Protein AF-A0A7G5ZEQ1-F1 (afdb_monomer)

Nearest PDB structures (foldseek):
  4oob-assembly1_A  TM=8.274E-01  e=1.647E-17  Mycobacterium tuberculosis H37Rv
  3wew-assembly1_A  TM=8.495E-01  e=1.540E-16  Mycobacterium tuberculosis H37Rv
  3oml-assembly1_A  TM=7.572E-01  e=2.729E-14  Drosophila melanogaster
  8khg-assembly1_B  TM=7.574E-01  e=2.104E-11  Pseudomonas aeruginosa
  8huc-assembly2_B  TM=7.162E-01  e=9.234E-12  Pseudomonas aeruginosa UCBPP-PA14

Solvent-accessible surface area (backbone atoms only — not comparable to full-atom values): 13478 Å² total; per-residue (Å²): 86,70,56,82,50,71,67,57,33,47,53,45,21,66,72,38,65,36,64,84,90,47,80,54,65,65,59,62,46,39,65,51,50,52,48,51,51,59,58,54,67,36,89,87,43,93,59,62,72,81,85,43,41,80,37,34,40,36,40,36,54,74,46,87,78,66,87,54,79,32,49,72,49,77,48,79,44,78,48,78,60,43,99,42,54,26,25,41,33,39,35,46,34,40,33,21,50,99,82,47,70,26,32,41,34,44,39,34,29,40,60,39,83,41,62,88,73,78,75,78,83,66,83,73,80,73,71,46,60,78,76,49,71,51,72,39,46,85,54,46,29,53,57,46,20,73,67,56,67,58,72,59,51,44,30,68,36,56,70,51,9,41,78,72,75,34,97,47,22,27,47,54,69,66,54,56,51,36,38,49,50,27,52,52,24,63,75,66,73,42,57,59,33,29,43,37,38,40,54,68,42,88,44,49,52,60,34,49,35,37,36,20,30,32,92,50,93,46,27,31,32,33,28,41,76,85,40,71,22,32,37,34,38,48,35,44,66,94,56,96,82,76,84,132

Mean predicted aligned error: 5.31 Å

Secondary structure (DSSP, 8-state):
-BPPPHHHHHHHHHHTTPPTT---GGGGHHHHHHHHHHHHTSTT--S-STT-EEEEEEEEE-SPPPSSB-EEEEEEEEPPPPTT--EEEEEEEEEEETTEEEEEEEEEEEEEPPSS-----PPPPPP-SEEEEEEPPTTHHHHHHHHH----GGGT-HHHHHHTT-SS-B--HHHHHHHHHHHHHHHHTS-EEEEEEEE-S--BTT-EEEEEE-SSTTEEEEEETTEEEEEEEEEETT-TTS--

Foldseek 3Di:
DFDDDLVLQQLLCVLQVADRPDPAQLLVVLVVVVVVVVQCPDPPNPFDPPLKAWFKKKKFFPADDDGDDKDKDKDKDWDPQDPQRWIKIWIWIFIDDPPHTGMIMIIIITRDDGPDDPPPPDPDADFAAFLDKDWFALCSLVSVCVSRVPVQVLQNDQVSVVVSVHNARFHDPSSVQSNLLSSVCVVVVFHWRMKMKGFPATAHRRWIWIWGAGPDPQKIFIDTNNHTGMIIGTDGPPDPPDDD

Radius of gyration: 17.64 Å; Cα contacts (8 Å, |Δi|>4): 478; chains: 1; bounding box: 41×46×43 Å

Structure (mmCIF, N/CA/C/O backbone):
data_AF-A0A7G5ZEQ1-F1
#
_entry.id   AF-A0A7G5ZEQ1-F1
#
loop_
_atom_site.group_PDB
_atom_site.id
_atom_site.type_symbol
_atom_site.label_atom_id
_atom_site.label_alt_id
_atom_site.label_comp_id
_atom_site.label_asym_id
_atom_site.label_entity_id
_atom_site.label_seq_id
_atom_site.pdbx_PDB_ins_code
_atom_site.Cartn_x
_atom_site.Cartn_y
_atom_site.Cartn_z
_atom_site.occupancy
_atom_site.B_iso_or_equiv
_atom_site.auth_seq_id
_atom_site.auth_comp_id
_atom_site.auth_asym_id
_atom_site.auth_atom_id
_atom_site.pdbx_PDB_model_num
ATOM 1 N N . MET A 1 1 ? 0.675 7.161 -19.030 1.00 86.69 1 MET A N 1
ATOM 2 C CA . MET A 1 1 ? -0.575 6.806 -18.322 1.00 86.69 1 MET A CA 1
ATOM 3 C C . MET A 1 1 ? -1.510 8.003 -18.358 1.00 86.69 1 MET A C 1
ATOM 5 O O . MET A 1 1 ? -1.027 9.099 -18.606 1.00 86.69 1 MET A O 1
ATOM 9 N N . GLU A 1 2 ? -2.802 7.811 -18.121 1.00 82.38 2 GLU A N 1
ATOM 10 C CA . GLU A 1 2 ? -3.783 8.901 -18.023 1.00 82.38 2 GLU A CA 1
ATOM 11 C C . GLU A 1 2 ? -4.201 9.121 -16.563 1.00 82.38 2 GLU A C 1
ATOM 13 O O . GLU A 1 2 ? -3.956 8.267 -15.703 1.00 82.38 2 GLU A O 1
ATOM 18 N N . ALA A 1 3 ? -4.796 10.280 -16.282 1.00 82.50 3 ALA A N 1
ATOM 19 C CA . ALA A 1 3 ? -5.460 10.554 -15.010 1.00 82.50 3 ALA A CA 1
ATOM 20 C C . ALA A 1 3 ? -6.684 9.629 -14.811 1.00 82.50 3 ALA A C 1
ATOM 22 O O . ALA A 1 3 ? -7.272 9.197 -15.805 1.00 82.50 3 ALA A O 1
ATOM 23 N N . PRO A 1 4 ? -7.089 9.326 -13.559 1.00 86.81 4 PRO A N 1
ATOM 24 C CA . PRO A 1 4 ? -8.254 8.488 -13.303 1.00 86.81 4 PRO A CA 1
ATOM 25 C C . PRO A 1 4 ? -9.518 9.075 -13.919 1.00 86.81 4 PRO A C 1
ATOM 27 O O . PRO A 1 4 ? -9.798 10.271 -13.789 1.00 86.81 4 PRO A O 1
ATOM 30 N N . THR A 1 5 ? -10.343 8.212 -14.500 1.00 90.12 5 THR A N 1
ATOM 31 C CA . THR A 1 5 ? -11.716 8.577 -14.836 1.00 90.12 5 THR A CA 1
ATOM 32 C C . THR A 1 5 ? -12.550 8.740 -13.564 1.00 90.12 5 THR A C 1
ATOM 34 O O . THR A 1 5 ? -12.266 8.166 -12.509 1.00 90.12 5 THR A O 1
ATOM 37 N N . ARG A 1 6 ? -13.650 9.495 -13.664 1.00 89.38 6 ARG A N 1
ATOM 38 C CA . ARG A 1 6 ? -14.597 9.668 -12.553 1.00 89.38 6 ARG A CA 1
ATOM 39 C C . ARG A 1 6 ? -15.119 8.328 -12.018 1.00 89.38 6 ARG A C 1
ATOM 41 O O . ARG A 1 6 ? -15.200 8.155 -10.807 1.00 89.38 6 ARG A O 1
ATOM 48 N N . VAL A 1 7 ? -15.423 7.389 -12.915 1.00 92.88 7 VAL A N 1
ATOM 49 C CA . VAL A 1 7 ? -15.940 6.057 -12.566 1.00 92.88 7 VAL A CA 1
ATOM 50 C C . VAL A 1 7 ? -14.907 5.250 -11.778 1.00 92.88 7 VAL A C 1
ATOM 52 O O . VAL A 1 7 ? -15.254 4.620 -10.783 1.00 92.88 7 VAL A O 1
ATOM 55 N N . GLU A 1 8 ? -13.630 5.297 -12.170 1.00 92.25 8 GLU A N 1
ATOM 56 C CA . GLU A 1 8 ? -12.552 4.619 -11.438 1.00 92.25 8 GLU A CA 1
ATOM 57 C C . GLU A 1 8 ? -12.347 5.209 -10.039 1.00 92.25 8 GLU A C 1
ATOM 59 O O . GLU A 1 8 ? -12.185 4.454 -9.078 1.00 92.25 8 GLU A O 1
ATOM 64 N N . CYS A 1 9 ? -12.395 6.540 -9.906 1.00 91.88 9 CYS A N 1
ATOM 65 C CA . CYS A 1 9 ? -12.350 7.206 -8.604 1.00 91.88 9 CYS A CA 1
ATOM 66 C C . CYS A 1 9 ? -13.529 6.792 -7.723 1.00 91.88 9 CYS A C 1
ATOM 68 O O . CYS A 1 9 ? -13.329 6.414 -6.574 1.00 91.88 9 CYS A O 1
ATOM 70 N N . GLU A 1 10 ? -14.756 6.837 -8.244 1.00 94.31 10 GLU A N 1
ATOM 71 C CA . GLU A 1 10 ? -15.960 6.480 -7.487 1.00 94.31 10 GLU A CA 1
ATOM 72 C C . GLU A 1 10 ? -15.933 5.014 -7.033 1.00 94.31 10 GLU A C 1
ATOM 74 O O . GLU A 1 10 ? -16.198 4.737 -5.863 1.00 94.31 10 GLU A O 1
ATOM 79 N N . ALA A 1 11 ? -15.528 4.087 -7.907 1.00 95.31 11 ALA A N 1
ATOM 80 C CA . ALA A 1 11 ? -15.395 2.675 -7.561 1.00 95.31 11 ALA A CA 1
ATOM 81 C C . ALA A 1 11 ? -14.329 2.438 -6.479 1.00 95.31 11 ALA A C 1
ATOM 83 O O . ALA A 1 11 ? -14.567 1.703 -5.520 1.00 95.31 11 ALA A O 1
ATOM 84 N N . TYR A 1 12 ? -13.162 3.077 -6.602 1.00 96.25 12 TYR A N 1
ATOM 85 C CA . TYR A 1 12 ? -12.097 2.972 -5.605 1.00 96.25 12 TYR A CA 1
ATOM 86 C C . TYR A 1 12 ? -12.500 3.587 -4.263 1.00 96.25 12 TYR A C 1
ATOM 88 O O . TYR A 1 12 ? -12.249 2.999 -3.210 1.00 96.25 12 TYR A O 1
ATOM 96 N N . ASN A 1 13 ? -13.160 4.746 -4.297 1.00 95.88 13 ASN A N 1
ATOM 97 C CA . ASN A 1 13 ? -13.638 5.423 -3.102 1.00 95.88 13 ASN A CA 1
ATOM 98 C C . ASN A 1 13 ? -14.673 4.573 -2.368 1.00 95.88 13 ASN A C 1
ATOM 100 O O . ASN A 1 13 ? -14.557 4.412 -1.158 1.00 95.88 13 ASN A O 1
ATOM 104 N N . ALA A 1 14 ? -15.621 3.974 -3.093 1.00 95.38 14 ALA A N 1
ATOM 105 C CA . ALA A 1 14 ? -16.608 3.069 -2.517 1.00 95.38 14 ALA A CA 1
ATOM 106 C C . ALA A 1 14 ? -15.969 1.804 -1.922 1.00 95.38 14 ALA A C 1
ATOM 108 O O . ALA A 1 14 ? -16.397 1.337 -0.874 1.00 95.38 14 ALA A O 1
ATOM 109 N N . ALA A 1 15 ? -14.924 1.257 -2.550 1.00 95.50 15 ALA A N 1
ATOM 110 C CA . ALA A 1 15 ? -14.246 0.062 -2.049 1.00 95.50 15 ALA A CA 1
ATOM 111 C C . ALA A 1 15 ? -13.458 0.296 -0.744 1.00 95.50 15 ALA A C 1
ATOM 113 O O . ALA A 1 15 ? -13.144 -0.664 -0.041 1.00 95.50 15 ALA A O 1
ATOM 114 N N . LEU A 1 16 ? -13.094 1.546 -0.437 1.00 96.75 16 LEU A N 1
ATOM 115 C CA . LEU A 1 16 ? -12.215 1.898 0.684 1.00 96.75 16 LEU A CA 1
ATOM 116 C C . LEU A 1 16 ? -12.792 2.997 1.589 1.00 96.75 16 LEU A C 1
ATOM 118 O O . LEU A 1 16 ? -12.048 3.560 2.391 1.00 96.75 16 LEU A O 1
ATOM 122 N N . ASP A 1 17 ? -14.091 3.273 1.486 1.00 95.56 17 ASP A N 1
ATOM 123 C CA . ASP A 1 17 ? -14.857 4.367 2.109 1.00 95.56 17 ASP A CA 1
ATOM 124 C C . ASP A 1 17 ? -14.158 5.739 2.122 1.00 95.56 17 ASP A C 1
ATOM 126 O O . ASP A 1 17 ? -14.129 6.437 3.138 1.00 95.56 17 ASP A O 1
ATOM 130 N N . PHE A 1 18 ? -13.607 6.163 0.986 1.00 96.31 18 PHE A N 1
ATOM 131 C CA . PHE A 1 18 ? -13.321 7.586 0.794 1.00 96.31 18 PHE A CA 1
ATOM 132 C C . PHE A 1 18 ? -14.615 8.353 0.509 1.00 96.31 18 PHE A C 1
ATOM 134 O O . PHE A 1 18 ? -15.562 7.820 -0.071 1.00 96.31 18 PHE A O 1
ATOM 141 N N . ALA A 1 19 ? -14.635 9.644 0.848 1.00 92.38 19 ALA A N 1
ATOM 142 C CA . ALA A 1 19 ? -15.738 10.520 0.473 1.00 92.38 19 ALA A CA 1
ATOM 143 C C . ALA A 1 19 ? -15.913 10.574 -1.066 1.00 92.38 19 ALA A C 1
ATOM 145 O O . ALA A 1 19 ? -14.907 10.635 -1.788 1.00 92.38 19 ALA A O 1
ATOM 146 N N . PRO A 1 20 ? 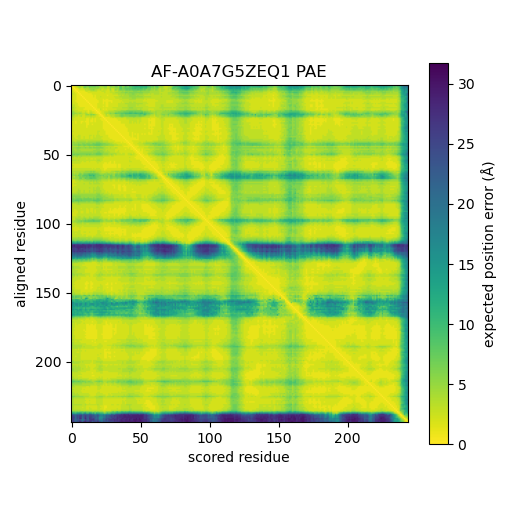-17.155 10.594 -1.590 1.00 89.12 20 PRO A N 1
ATOM 147 C CA . PRO A 1 20 ? -17.412 10.737 -3.023 1.00 89.12 20 PRO A CA 1
ATOM 148 C C . PRO A 1 20 ? -16.722 11.967 -3.627 1.00 89.12 20 PRO A C 1
ATOM 150 O O . PRO A 1 20 ? -16.558 12.987 -2.963 1.00 89.12 20 PRO A O 1
ATOM 153 N N . GLY A 1 21 ? -16.306 11.874 -4.893 1.00 84.94 21 GLY A N 1
ATOM 154 C CA . GLY A 1 21 ? -15.604 12.962 -5.588 1.00 84.94 21 GLY A CA 1
ATOM 155 C C . GLY A 1 21 ? -14.131 13.154 -5.195 1.00 84.94 21 GLY A C 1
ATOM 156 O O . GLY A 1 21 ? -13.460 14.008 -5.766 1.00 84.94 21 GLY A O 1
ATOM 157 N N . THR A 1 22 ? -13.599 12.354 -4.265 1.00 84.50 22 THR A N 1
ATOM 158 C CA . THR A 1 22 ? -12.176 12.378 -3.896 1.00 84.50 22 THR A CA 1
ATOM 159 C C . THR A 1 22 ? -11.322 11.702 -4.972 1.00 84.50 22 THR A C 1
ATOM 161 O O . THR A 1 22 ? -11.647 10.607 -5.423 1.00 84.50 22 THR A O 1
ATOM 164 N N . VAL A 1 23 ? -10.181 12.293 -5.331 1.00 87.69 23 VAL A N 1
ATOM 165 C CA . VAL A 1 23 ? -9.091 11.557 -5.992 1.00 87.69 23 VAL A CA 1
ATOM 166 C C . VAL A 1 23 ? -8.118 11.129 -4.900 1.00 87.69 23 VAL A C 1
ATOM 168 O O . VAL A 1 23 ? -7.267 11.908 -4.475 1.00 87.69 23 VAL A O 1
ATOM 171 N N . ALA A 1 24 ? -8.304 9.920 -4.369 1.00 92.69 24 ALA A N 1
ATOM 172 C CA . ALA A 1 24 ? -7.516 9.446 -3.236 1.00 92.69 24 ALA A CA 1
ATOM 173 C C . ALA A 1 24 ? -6.030 9.346 -3.609 1.00 92.69 24 ALA A C 1
ATOM 175 O O . ALA A 1 24 ? -5.694 8.782 -4.652 1.00 92.69 24 ALA A O 1
ATOM 176 N N . LEU A 1 25 ? -5.128 9.809 -2.733 1.00 95.31 25 LEU A N 1
ATOM 177 C CA . LEU A 1 25 ? -3.683 9.679 -2.957 1.00 95.31 25 LEU A CA 1
ATOM 178 C C . LEU A 1 25 ? -3.308 8.220 -3.263 1.00 95.31 25 LEU A C 1
ATOM 180 O O . LEU A 1 25 ? -2.596 7.950 -4.224 1.00 95.31 25 LEU A O 1
ATOM 184 N N . THR A 1 26 ? -3.859 7.266 -2.509 1.00 97.00 26 THR A N 1
ATOM 185 C CA . THR A 1 26 ? -3.575 5.834 -2.676 1.00 97.00 26 THR A CA 1
ATOM 186 C C . THR A 1 26 ? -4.115 5.229 -3.975 1.00 97.00 26 THR A C 1
ATOM 188 O O . THR A 1 26 ? -3.669 4.142 -4.343 1.00 97.00 26 THR A O 1
ATOM 191 N N . TRP A 1 27 ? -5.016 5.904 -4.702 1.00 95.56 27 TRP A N 1
ATOM 192 C CA . TRP A 1 27 ? -5.440 5.460 -6.036 1.00 95.56 27 TRP A CA 1
ATOM 193 C C . TRP A 1 27 ? -4.263 5.466 -7.016 1.00 95.56 27 TRP A C 1
ATOM 195 O O . TRP A 1 27 ? -4.090 4.530 -7.793 1.00 95.56 27 TRP A O 1
ATOM 205 N N . TRP A 1 28 ? -3.382 6.468 -6.925 1.00 95.06 28 TRP A N 1
ATOM 206 C CA . TRP A 1 28 ? -2.216 6.590 -7.807 1.00 95.06 28 TRP A CA 1
ATOM 207 C C . TRP A 1 28 ? -1.220 5.441 -7.660 1.00 95.06 28 TRP A C 1
ATOM 209 O O . TRP A 1 28 ? -0.414 5.208 -8.559 1.00 95.06 28 TRP A O 1
ATOM 219 N N . TYR A 1 29 ? -1.306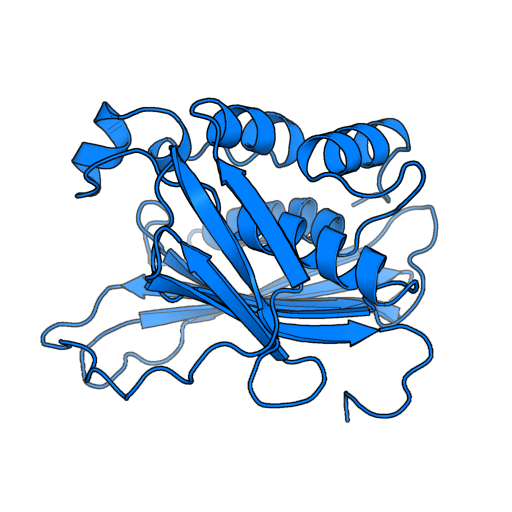 4.669 -6.575 1.00 96.75 29 TYR A N 1
ATOM 220 C CA . TYR A 1 29 ? -0.522 3.452 -6.446 1.00 96.75 29 TYR A CA 1
ATOM 221 C C . TYR A 1 29 ? -0.908 2.380 -7.474 1.00 96.75 29 TYR A C 1
ATOM 223 O O . TYR A 1 29 ? -0.064 1.578 -7.847 1.00 96.75 29 TYR A O 1
ATOM 231 N N . LEU A 1 30 ? -2.149 2.347 -7.965 1.00 95.56 30 LEU A N 1
ATOM 232 C CA . LEU A 1 30 ? -2.606 1.300 -8.885 1.00 95.56 30 LEU A CA 1
ATOM 233 C C . LEU A 1 30 ? -1.815 1.273 -10.210 1.00 95.56 30 LEU A C 1
ATOM 235 O O . LEU A 1 30 ? -1.253 0.227 -10.549 1.00 95.56 30 LEU A O 1
ATOM 239 N N . PRO A 1 31 ? -1.690 2.385 -10.962 1.00 95.19 31 PRO A N 1
ATOM 240 C CA . PRO A 1 31 ? -0.830 2.418 -12.145 1.00 95.19 31 PRO A CA 1
ATOM 241 C C . PRO A 1 31 ? 0.658 2.251 -11.803 1.00 95.19 31 PRO A C 1
ATOM 243 O O . PRO A 1 31 ? 1.383 1.608 -12.563 1.00 95.19 31 PRO A O 1
ATOM 246 N N . VAL A 1 32 ? 1.111 2.755 -10.650 1.00 96.69 32 VAL A N 1
ATOM 247 C CA . VAL A 1 32 ? 2.487 2.560 -10.160 1.00 96.69 32 VAL A CA 1
ATOM 248 C C . VAL A 1 32 ? 2.791 1.073 -9.935 1.00 96.69 32 VAL A C 1
ATOM 250 O O . VAL A 1 32 ? 3.821 0.580 -10.386 1.00 96.69 32 VAL A O 1
ATOM 253 N N . GLN A 1 33 ? 1.875 0.318 -9.327 1.00 95.81 33 GLN A N 1
ATOM 254 C CA . GLN A 1 33 ? 2.011 -1.122 -9.103 1.00 95.81 33 GLN A CA 1
ATOM 255 C C . GLN A 1 33 ? 2.123 -1.887 -10.425 1.00 95.81 33 GLN A C 1
ATOM 257 O O . GLN A 1 33 ? 2.941 -2.799 -10.547 1.00 95.81 33 GLN A O 1
ATOM 262 N N . ARG A 1 34 ? 1.342 -1.500 -11.440 1.00 95.06 34 ARG A N 1
ATOM 263 C CA . ARG A 1 34 ? 1.427 -2.100 -12.781 1.00 95.06 34 ARG A CA 1
ATOM 264 C C . ARG A 1 34 ? 2.798 -1.860 -13.411 1.00 95.06 34 ARG A C 1
ATOM 266 O O . ARG A 1 34 ? 3.359 -2.782 -13.995 1.00 95.06 34 ARG A O 1
ATOM 273 N N . ALA A 1 35 ? 3.364 -0.665 -13.246 1.00 96.06 35 ALA A N 1
ATOM 274 C CA . ALA A 1 35 ? 4.722 -0.384 -13.701 1.00 96.06 35 ALA A CA 1
ATOM 275 C C . ALA A 1 35 ? 5.778 -1.158 -12.916 1.00 96.06 35 ALA A C 1
ATOM 277 O O . ALA A 1 35 ? 6.689 -1.702 -13.528 1.00 96.06 35 ALA A O 1
ATOM 278 N N . HIS A 1 36 ? 5.615 -1.309 -11.600 1.00 96.94 36 HIS A N 1
ATOM 279 C CA . HIS A 1 36 ? 6.490 -2.160 -10.796 1.00 96.94 36 HIS A CA 1
ATOM 280 C C . HIS A 1 36 ? 6.513 -3.600 -11.320 1.00 96.94 36 HIS A C 1
ATOM 282 O O . HIS A 1 36 ? 7.587 -4.169 -11.519 1.00 96.94 36 HIS A O 1
ATOM 288 N N . LEU A 1 37 ? 5.338 -4.177 -11.591 1.00 94.94 37 LEU A N 1
ATOM 289 C CA . LEU A 1 37 ? 5.227 -5.512 -12.179 1.00 94.94 37 LEU A CA 1
ATOM 290 C C . LEU A 1 37 ? 5.882 -5.571 -13.563 1.00 94.94 37 LEU A C 1
ATOM 292 O O . LEU A 1 37 ? 6.677 -6.472 -13.807 1.00 94.94 37 LEU A O 1
ATOM 296 N N . ALA A 1 38 ? 5.620 -4.598 -14.440 1.00 95.25 38 ALA A N 1
ATOM 297 C CA . ALA A 1 38 ? 6.247 -4.533 -15.761 1.00 95.25 38 ALA A CA 1
ATOM 298 C C . ALA A 1 38 ? 7.784 -4.458 -15.679 1.00 95.25 38 ALA A C 1
ATOM 300 O O . ALA A 1 38 ? 8.473 -5.154 -16.420 1.00 95.25 38 ALA A O 1
ATOM 301 N N . THR A 1 39 ? 8.329 -3.676 -14.742 1.00 96.44 39 THR A N 1
ATOM 302 C CA . THR A 1 39 ? 9.773 -3.588 -14.492 1.00 96.44 39 THR A CA 1
ATOM 303 C C . THR A 1 39 ? 10.347 -4.922 -14.008 1.00 96.44 39 THR A C 1
ATOM 305 O O . THR A 1 39 ? 11.393 -5.344 -14.495 1.00 96.44 39 THR A O 1
ATOM 308 N N . MET A 1 40 ? 9.666 -5.614 -13.090 1.00 96.31 40 MET A N 1
ATOM 309 C CA . MET A 1 40 ? 10.113 -6.912 -12.561 1.00 96.31 40 MET A CA 1
ATOM 310 C C . MET A 1 40 ? 9.929 -8.080 -13.543 1.00 96.31 40 MET A C 1
ATOM 312 O O . MET A 1 40 ? 10.529 -9.131 -13.350 1.00 96.31 40 MET A O 1
ATOM 316 N N . LEU A 1 41 ? 9.128 -7.918 -14.600 1.00 95.25 41 LEU A N 1
ATOM 317 C CA . LEU A 1 41 ? 9.013 -8.894 -15.693 1.00 95.25 41 LEU A CA 1
ATOM 318 C C . LEU A 1 41 ? 10.176 -8.808 -16.696 1.00 95.25 41 LEU A C 1
ATOM 320 O O . LEU A 1 41 ? 10.278 -9.650 -17.587 1.00 95.25 41 LEU A O 1
ATOM 324 N N . SER A 1 42 ? 11.053 -7.807 -16.568 1.00 94.50 42 SER A N 1
ATOM 325 C CA . SER A 1 42 ? 12.262 -7.702 -17.385 1.00 94.50 42 SER A CA 1
ATOM 326 C C . SER A 1 42 ? 13.176 -8.922 -17.191 1.00 94.50 42 SER A C 1
ATOM 328 O O . SER A 1 42 ? 13.421 -9.308 -16.046 1.00 94.50 42 SER A O 1
ATOM 330 N N . PRO A 1 43 ? 13.791 -9.472 -18.259 1.00 92.12 43 PRO A N 1
ATOM 331 C CA . PRO A 1 43 ? 14.779 -10.550 -18.142 1.00 92.12 43 PRO A CA 1
ATOM 332 C C . PRO A 1 43 ? 15.988 -10.203 -17.260 1.00 92.12 43 PRO A C 1
ATOM 334 O O . PRO A 1 43 ? 16.670 -11.097 -16.772 1.00 92.12 43 PRO A O 1
ATOM 337 N N . ALA A 1 44 ? 16.264 -8.909 -17.059 1.00 93.12 44 ALA A N 1
ATOM 338 C CA . ALA A 1 44 ? 17.339 -8.442 -16.187 1.00 93.12 44 ALA A CA 1
ATOM 339 C C . ALA A 1 44 ? 17.021 -8.597 -14.688 1.00 93.12 44 ALA A C 1
ATOM 341 O O . ALA A 1 44 ? 17.920 -8.464 -13.859 1.00 93.12 44 ALA A O 1
ATOM 342 N N . PHE A 1 45 ? 15.760 -8.851 -14.319 1.00 96.38 45 PHE A N 1
ATOM 343 C CA . PHE A 1 45 ? 15.361 -9.057 -12.933 1.00 96.38 45 PHE A CA 1
ATOM 344 C C . PHE A 1 45 ? 15.530 -10.539 -12.539 1.00 96.38 45 PHE A C 1
ATOM 346 O O . PHE A 1 45 ? 14.838 -11.399 -13.081 1.00 96.38 45 PHE A O 1
ATOM 353 N N . PRO A 1 46 ? 16.427 -10.877 -11.592 1.00 95.38 46 PRO A N 1
ATOM 354 C CA . PRO A 1 46 ? 16.837 -12.263 -11.360 1.00 95.38 46 PRO A CA 1
ATOM 355 C C . PRO A 1 46 ? 15.957 -13.017 -10.348 1.00 95.38 46 PRO A C 1
ATOM 357 O O . PRO A 1 46 ? 16.245 -14.172 -10.030 1.00 95.38 46 PRO A O 1
ATOM 360 N N . TYR A 1 47 ? 14.905 -12.391 -9.809 1.00 95.38 47 TYR A N 1
ATOM 361 C CA . TYR A 1 47 ? 14.048 -12.985 -8.780 1.00 95.38 47 TYR A CA 1
ATOM 362 C C . TYR A 1 47 ? 12.656 -13.319 -9.311 1.00 95.38 47 TYR A C 1
ATOM 364 O O . TYR A 1 47 ? 12.117 -12.672 -10.206 1.00 95.38 47 TYR A O 1
ATOM 372 N N . ARG A 1 48 ? 12.029 -14.333 -8.710 1.00 91.69 48 ARG A N 1
ATOM 373 C CA . ARG A 1 48 ? 10.628 -14.661 -8.986 1.00 91.69 48 ARG A CA 1
ATOM 374 C C . ARG A 1 48 ? 9.730 -13.627 -8.319 1.00 91.69 48 ARG A C 1
ATOM 376 O O . ARG A 1 48 ? 9.848 -13.415 -7.119 1.00 91.69 48 ARG A O 1
ATOM 383 N N . ILE A 1 49 ? 8.782 -13.072 -9.074 1.00 90.62 49 ILE A N 1
ATOM 384 C CA . ILE A 1 49 ? 7.756 -12.159 -8.540 1.00 90.62 49 ILE A CA 1
ATOM 385 C C . ILE A 1 49 ? 6.856 -12.888 -7.531 1.00 90.62 49 ILE A C 1
ATOM 387 O O . ILE A 1 49 ? 6.510 -12.354 -6.477 1.00 90.62 49 ILE A O 1
ATOM 391 N N . ALA A 1 50 ? 6.489 -14.137 -7.838 1.00 85.56 50 ALA A N 1
ATOM 392 C CA . ALA A 1 50 ? 5.682 -14.960 -6.949 1.00 85.56 50 ALA A CA 1
ATOM 393 C C . ALA A 1 50 ? 6.411 -15.197 -5.615 1.00 85.56 50 ALA A C 1
ATOM 395 O O . ALA A 1 50 ? 7.497 -15.773 -5.584 1.00 85.56 50 ALA A O 1
ATOM 396 N N . GLY A 1 51 ? 5.782 -14.772 -4.516 1.00 83.12 51 GLY A N 1
ATOM 397 C CA . GLY A 1 51 ? 6.321 -14.903 -3.160 1.00 83.12 51 GLY A CA 1
ATOM 398 C C . GLY A 1 51 ? 7.112 -13.692 -2.658 1.00 83.12 51 GLY A C 1
ATOM 399 O O . GLY A 1 51 ? 7.475 -13.675 -1.479 1.00 83.12 51 GLY A O 1
ATOM 400 N N . MET A 1 52 ? 7.334 -12.667 -3.492 1.00 91.25 52 MET A N 1
ATOM 401 C CA . MET A 1 52 ? 7.870 -11.389 -3.020 1.00 91.25 52 MET A CA 1
ATOM 402 C C . MET A 1 52 ? 6.901 -10.740 -2.030 1.00 91.25 52 MET A C 1
ATOM 404 O O . MET A 1 52 ? 5.682 -10.794 -2.201 1.00 91.25 52 MET A O 1
ATOM 408 N N . VAL A 1 53 ? 7.444 -10.106 -0.991 1.00 91.44 53 VAL A N 1
ATOM 409 C CA . VAL A 1 53 ? 6.636 -9.457 0.052 1.00 91.44 53 VAL A CA 1
ATOM 410 C C . VAL A 1 53 ? 6.821 -7.953 -0.033 1.00 91.44 53 VAL A C 1
ATOM 412 O O . VAL A 1 53 ? 7.936 -7.469 0.137 1.00 91.44 53 VAL A O 1
ATOM 415 N N . HIS A 1 54 ? 5.742 -7.209 -0.264 1.00 95.75 54 HIS A N 1
ATOM 416 C CA . HIS A 1 54 ? 5.763 -5.750 -0.182 1.00 95.75 54 HIS A CA 1
ATOM 417 C C . HIS A 1 54 ? 5.890 -5.340 1.291 1.00 95.75 54 HIS A C 1
ATOM 419 O O . HIS A 1 54 ? 4.993 -5.619 2.086 1.00 95.75 54 HIS A O 1
ATOM 425 N N . VAL A 1 55 ? 7.023 -4.748 1.670 1.00 96.75 55 VAL A N 1
ATOM 426 C CA . VAL A 1 55 ? 7.342 -4.467 3.079 1.00 96.75 55 VAL A CA 1
ATOM 427 C C . VAL A 1 55 ? 7.216 -2.997 3.435 1.00 96.75 55 VAL A C 1
ATOM 429 O O . VAL A 1 55 ? 6.848 -2.695 4.565 1.00 96.75 55 VAL A O 1
ATOM 432 N N . GLU A 1 56 ? 7.485 -2.085 2.502 1.00 98.19 56 GLU A N 1
ATOM 433 C CA . GLU A 1 56 ? 7.423 -0.643 2.755 1.00 98.19 56 GLU A CA 1
ATOM 434 C C . GLU A 1 56 ? 6.931 0.093 1.522 1.00 98.19 56 GLU A C 1
ATOM 436 O O . GLU A 1 56 ? 7.289 -0.276 0.404 1.00 98.19 56 GLU A O 1
ATOM 441 N N . ASN A 1 57 ? 6.159 1.153 1.734 1.00 98.69 57 ASN A N 1
ATOM 442 C CA . ASN A 1 57 ? 5.738 2.047 0.671 1.00 98.69 57 ASN A CA 1
ATOM 443 C C . ASN A 1 57 ? 5.756 3.495 1.153 1.00 98.69 57 ASN A C 1
ATOM 445 O O . ASN A 1 57 ? 5.285 3.780 2.249 1.00 98.69 57 ASN A O 1
ATOM 449 N N . LEU A 1 58 ? 6.232 4.406 0.317 1.00 98.75 58 LEU A N 1
ATOM 450 C CA . LEU A 1 58 ? 6.075 5.846 0.466 1.00 98.75 58 LEU A CA 1
ATOM 451 C C . LEU A 1 58 ? 5.416 6.381 -0.799 1.00 98.75 58 LEU A C 1
ATOM 453 O O . LEU A 1 58 ? 5.840 6.046 -1.902 1.00 98.75 58 LEU A O 1
ATOM 457 N N . LEU A 1 59 ? 4.394 7.212 -0.636 1.00 98.31 59 LEU A N 1
ATOM 458 C CA . LEU A 1 59 ? 3.701 7.898 -1.716 1.00 98.31 59 LEU A CA 1
ATOM 459 C C . LEU A 1 59 ? 3.643 9.388 -1.390 1.00 98.31 59 LEU A C 1
ATOM 461 O O . LEU A 1 59 ? 3.194 9.745 -0.305 1.00 98.31 59 LEU A O 1
ATOM 465 N N . VAL A 1 60 ? 4.101 10.242 -2.302 1.00 98.06 60 VAL A N 1
ATOM 466 C CA . VAL A 1 60 ? 4.155 11.699 -2.104 1.00 98.06 60 VAL A CA 1
ATOM 467 C C . VAL A 1 60 ? 3.587 12.393 -3.330 1.00 98.06 60 VAL A C 1
ATOM 469 O O . VAL A 1 60 ? 4.077 12.172 -4.435 1.00 98.06 60 VAL A O 1
ATOM 472 N N . ALA A 1 61 ? 2.575 13.233 -3.134 1.00 95.81 61 ALA A N 1
ATOM 473 C CA . ALA A 1 61 ? 2.095 14.183 -4.127 1.00 95.81 61 ALA A CA 1
ATOM 474 C C . ALA A 1 61 ? 2.801 15.530 -3.921 1.00 95.81 61 ALA A C 1
ATOM 476 O O . ALA A 1 61 ? 2.667 16.158 -2.872 1.00 95.81 61 ALA A O 1
ATOM 477 N N . HIS A 1 62 ? 3.544 15.968 -4.936 1.00 94.50 62 HIS A N 1
ATOM 478 C CA . HIS A 1 62 ? 4.302 17.226 -4.940 1.00 94.50 62 HIS A CA 1
ATOM 479 C C . HIS A 1 62 ? 3.463 18.402 -5.435 1.00 94.50 62 HIS A C 1
ATOM 481 O O . HIS A 1 62 ? 3.659 19.537 -5.009 1.00 94.50 62 HIS A O 1
ATOM 487 N N . ALA A 1 63 ? 2.513 18.127 -6.329 1.00 88.31 63 ALA A N 1
ATOM 488 C CA . ALA A 1 63 ? 1.597 19.104 -6.897 1.00 88.31 63 ALA A CA 1
ATOM 489 C C . ALA A 1 63 ? 0.271 18.424 -7.290 1.00 88.31 63 ALA A C 1
ATOM 491 O O . ALA A 1 63 ? 0.234 17.197 -7.437 1.00 88.31 63 ALA A O 1
ATOM 492 N N . PRO A 1 64 ? -0.821 19.187 -7.482 1.00 84.75 64 PRO A N 1
ATOM 493 C CA . PRO A 1 64 ? -2.036 18.658 -8.093 1.00 84.75 64 PRO A CA 1
ATOM 494 C C . PRO A 1 64 ? -1.723 18.006 -9.447 1.00 84.75 64 PRO A C 1
ATOM 496 O O . PRO A 1 64 ? -1.022 18.593 -10.271 1.00 84.75 64 PRO A O 1
ATOM 499 N N . LEU A 1 65 ? -2.237 16.797 -9.682 1.00 83.38 65 LEU A N 1
ATOM 500 C CA . LEU A 1 65 ? -2.031 16.109 -10.954 1.00 83.38 65 LEU A CA 1
ATOM 501 C C . LEU A 1 65 ? -3.013 16.665 -12.003 1.00 83.38 65 LEU A C 1
ATOM 503 O O . LEU A 1 65 ? -4.218 16.675 -11.739 1.00 83.38 65 LEU A O 1
ATOM 507 N N . PRO A 1 66 ? -2.532 17.145 -13.167 1.00 81.12 66 PRO A N 1
ATOM 508 C CA . PRO A 1 66 ? -3.385 17.704 -14.202 1.00 81.12 66 PRO A CA 1
ATOM 509 C C . PRO A 1 66 ? -4.153 16.599 -14.935 1.00 81.12 66 PRO A C 1
ATOM 511 O O . PRO A 1 66 ? -3.781 15.423 -14.911 1.00 81.12 66 PRO A O 1
ATOM 514 N N . ALA A 1 67 ? -5.213 16.995 -15.637 1.00 80.38 67 ALA A N 1
ATOM 515 C CA . ALA A 1 67 ? -5.812 16.142 -16.655 1.00 80.38 67 ALA A CA 1
ATOM 516 C C . ALA A 1 67 ? -4.850 15.991 -17.846 1.00 80.38 67 ALA A C 1
ATOM 518 O O . ALA A 1 67 ? -4.118 16.923 -18.181 1.00 80.38 67 ALA A O 1
ATOM 519 N N . GLY A 1 68 ? -4.887 14.833 -18.508 1.00 84.06 68 GLY A N 1
ATOM 520 C CA . GLY A 1 68 ? -4.090 14.559 -19.704 1.00 84.06 68 GLY A CA 1
ATOM 521 C C . GLY A 1 68 ? -3.002 13.497 -19.507 1.00 84.06 68 GLY A C 1
ATOM 522 O O . GLY A 1 68 ? -2.997 12.779 -18.500 1.00 84.06 68 GLY A O 1
ATOM 523 N N . PRO A 1 69 ? -2.113 13.336 -20.502 1.00 88.31 69 PRO A N 1
ATOM 524 C CA . PRO A 1 69 ? -1.107 12.288 -20.496 1.00 88.31 69 PRO A CA 1
ATOM 525 C C . PRO A 1 69 ? 0.001 12.582 -19.482 1.00 88.31 69 PRO A C 1
ATOM 527 O O . PRO A 1 69 ? 0.613 13.646 -19.478 1.00 88.31 69 PRO A O 1
ATOM 530 N N . LEU A 1 70 ? 0.307 11.581 -18.664 1.00 92.69 70 LEU A N 1
ATOM 531 C CA . LEU A 1 70 ? 1.379 11.607 -17.679 1.00 92.69 70 LEU A CA 1
ATOM 532 C C . LEU A 1 70 ? 2.450 10.576 -18.040 1.00 92.69 70 LEU A C 1
ATOM 534 O O . LEU A 1 70 ? 2.154 9.439 -18.441 1.00 92.69 70 LEU A O 1
ATOM 538 N N . ARG A 1 71 ? 3.714 10.948 -17.849 1.00 95.00 71 ARG A N 1
ATOM 539 C CA . ARG A 1 71 ? 4.850 10.034 -17.944 1.00 95.00 71 ARG A CA 1
ATOM 540 C C . ARG A 1 71 ? 5.024 9.317 -16.614 1.00 95.00 71 ARG A C 1
ATOM 542 O O . ARG A 1 71 ? 5.067 9.943 -15.564 1.00 95.00 71 ARG A O 1
ATOM 549 N N . LEU A 1 72 ? 5.157 7.999 -16.688 1.00 95.69 72 LEU A N 1
ATOM 550 C CA . LEU A 1 72 ? 5.460 7.134 -15.558 1.00 95.69 72 LEU A CA 1
ATOM 551 C C . LEU A 1 72 ? 6.855 6.547 -15.784 1.00 95.69 72 LEU A C 1
ATOM 553 O O . LEU A 1 72 ? 7.097 5.962 -16.840 1.00 95.69 72 LEU A O 1
ATOM 557 N N . SER A 1 73 ? 7.768 6.731 -14.837 1.00 96.69 73 SER A N 1
ATOM 558 C CA . SER A 1 73 ? 9.136 6.216 -14.921 1.00 96.69 73 SER A CA 1
ATOM 559 C C . SER A 1 73 ? 9.465 5.441 -13.662 1.00 96.69 73 SER A C 1
ATOM 561 O O . SER A 1 73 ? 9.420 6.011 -12.578 1.00 96.69 73 SER A O 1
ATOM 563 N N . THR A 1 74 ? 9.832 4.172 -13.813 1.00 97.81 74 THR A N 1
ATOM 564 C CA . THR A 1 74 ? 10.164 3.272 -12.706 1.00 97.81 74 THR A CA 1
ATOM 565 C C . THR A 1 74 ? 11.589 2.771 -12.862 1.00 97.81 74 THR A C 1
ATOM 567 O O . THR A 1 74 ? 11.973 2.276 -13.922 1.00 97.81 74 THR A O 1
ATOM 570 N N . ARG A 1 75 ? 12.360 2.854 -11.782 1.00 97.56 75 ARG A N 1
ATOM 571 C CA . ARG A 1 75 ? 13.665 2.214 -11.633 1.00 97.56 75 ARG A CA 1
ATOM 572 C C . ARG A 1 75 ? 13.583 1.189 -10.514 1.00 97.56 75 ARG A C 1
ATOM 574 O O . ARG A 1 75 ? 12.946 1.445 -9.499 1.00 97.56 75 ARG A O 1
ATOM 581 N N . ILE A 1 76 ? 14.256 0.058 -10.689 1.00 97.88 76 ILE A N 1
ATOM 582 C CA . ILE A 1 76 ? 14.438 -0.944 -9.641 1.00 97.88 76 ILE A CA 1
ATOM 583 C C . ILE A 1 76 ? 15.908 -1.025 -9.240 1.00 97.88 76 ILE A C 1
ATOM 585 O O . ILE A 1 76 ? 16.786 -1.134 -10.092 1.00 97.88 76 ILE A O 1
ATOM 589 N N . ASP A 1 77 ? 16.149 -1.005 -7.937 1.00 97.88 77 ASP A N 1
ATOM 590 C CA . ASP A 1 77 ? 17.439 -1.230 -7.307 1.00 97.88 77 ASP A CA 1
ATOM 591 C C . ASP A 1 77 ? 17.386 -2.518 -6.491 1.00 97.88 77 ASP A C 1
ATOM 593 O O . ASP A 1 77 ? 16.571 -2.661 -5.578 1.00 97.88 77 ASP A O 1
ATOM 597 N N . ILE A 1 78 ? 18.269 -3.463 -6.803 1.00 97.69 78 ILE A N 1
ATOM 598 C CA . ILE A 1 78 ? 18.478 -4.659 -5.986 1.00 97.69 78 ILE A CA 1
ATOM 599 C C . ILE A 1 78 ? 19.524 -4.295 -4.935 1.00 97.69 78 ILE A C 1
ATOM 601 O O . ILE A 1 78 ? 20.679 -4.031 -5.267 1.00 97.69 78 ILE A O 1
ATOM 605 N N . LEU A 1 79 ? 19.112 -4.234 -3.670 1.00 96.88 79 LEU A N 1
ATOM 606 C CA . LEU A 1 79 ? 19.998 -3.846 -2.580 1.00 96.88 79 LEU A CA 1
ATOM 607 C C . LEU A 1 79 ? 20.968 -4.988 -2.244 1.00 96.88 79 LEU A C 1
ATOM 609 O O . LEU A 1 79 ? 20.604 -6.160 -2.396 1.00 96.88 79 LEU A O 1
ATOM 613 N N . PRO A 1 80 ? 22.178 -4.675 -1.742 1.00 96.50 80 PRO A N 1
ATOM 614 C CA . PRO A 1 80 ? 23.094 -5.694 -1.250 1.00 96.50 80 PRO A CA 1
ATOM 615 C C . PRO A 1 80 ? 22.408 -6.614 -0.227 1.00 96.50 80 PRO A C 1
ATOM 617 O O . PRO A 1 80 ? 21.645 -6.118 0.612 1.00 96.50 80 PRO A O 1
ATOM 620 N N . PRO A 1 81 ? 22.663 -7.936 -0.267 1.00 96.12 81 PRO A N 1
ATOM 621 C CA . PRO A 1 81 ? 22.117 -8.853 0.720 1.00 96.12 81 PRO A CA 1
ATOM 622 C C . PRO A 1 81 ? 22.474 -8.418 2.144 1.00 96.12 81 PRO A C 1
ATOM 624 O O . PRO A 1 81 ? 23.595 -7.989 2.418 1.00 96.12 81 PRO A O 1
ATOM 627 N N . SER A 1 82 ? 21.525 -8.553 3.066 1.00 94.50 82 SER A N 1
ATOM 628 C CA . SER A 1 82 ? 21.786 -8.339 4.489 1.00 94.50 82 SER A CA 1
ATOM 629 C C . SER A 1 82 ? 22.746 -9.402 5.043 1.00 94.50 82 SER A C 1
ATOM 631 O O . SER A 1 82 ? 23.002 -10.423 4.406 1.00 94.50 82 SER A O 1
ATOM 633 N N . ALA A 1 83 ? 23.193 -9.233 6.291 1.00 91.81 83 ALA A N 1
ATOM 634 C CA . ALA A 1 83 ? 23.986 -10.249 6.993 1.00 91.81 83 ALA A CA 1
ATOM 635 C C . ALA A 1 83 ? 23.286 -11.622 7.092 1.00 91.81 83 ALA A C 1
ATOM 637 O O . ALA A 1 83 ? 23.951 -12.647 7.180 1.00 91.81 83 ALA A O 1
ATOM 638 N N . SER A 1 84 ? 21.949 -11.658 7.054 1.00 91.81 84 SER A N 1
ATOM 639 C CA . SER A 1 84 ? 21.185 -12.911 7.015 1.00 91.81 84 SER A CA 1
ATOM 640 C C . SER A 1 84 ? 21.004 -13.469 5.600 1.00 91.81 84 SER A C 1
ATOM 642 O O . SER A 1 84 ? 20.380 -14.511 5.439 1.00 91.81 84 SER A O 1
ATOM 644 N N . GLY A 1 85 ? 21.498 -12.791 4.562 1.00 94.00 85 GLY A N 1
ATOM 645 C CA . GLY A 1 85 ? 21.283 -13.152 3.158 1.00 94.00 85 GLY A CA 1
ATOM 646 C C . GLY A 1 85 ? 19.913 -12.738 2.607 1.00 94.00 85 GLY A C 1
ATOM 647 O O . GLY A 1 85 ? 19.518 -13.197 1.534 1.00 94.00 85 GLY A O 1
ATOM 648 N N . ALA A 1 86 ? 19.164 -11.896 3.331 1.00 95.50 86 ALA A N 1
ATOM 649 C CA . ALA A 1 86 ? 17.904 -11.354 2.832 1.00 95.50 86 ALA A CA 1
ATOM 650 C C . ALA A 1 86 ? 18.177 -10.306 1.749 1.00 95.50 86 ALA A C 1
ATOM 652 O O . ALA A 1 86 ? 19.045 -9.454 1.929 1.00 95.50 86 ALA A O 1
ATOM 653 N N . VAL A 1 87 ? 17.409 -10.335 0.659 1.00 97.31 87 VAL A N 1
ATOM 654 C CA . VAL A 1 87 ? 17.545 -9.374 -0.443 1.00 97.31 87 VAL A CA 1
ATOM 655 C C . VAL A 1 87 ? 16.284 -8.537 -0.558 1.00 97.31 87 VAL A C 1
ATOM 657 O O . VAL A 1 87 ? 15.177 -9.072 -0.672 1.00 97.31 87 VAL A O 1
ATOM 660 N N . LEU A 1 88 ? 16.471 -7.220 -0.539 1.00 98.00 88 LEU A N 1
ATOM 661 C CA . LEU A 1 88 ? 15.426 -6.234 -0.768 1.00 98.00 88 LEU A CA 1
ATOM 662 C C . LEU A 1 88 ? 15.589 -5.627 -2.162 1.00 98.00 88 LEU A C 1
ATOM 664 O O . LEU A 1 88 ? 16.701 -5.328 -2.589 1.00 98.00 88 LEU A O 1
ATOM 668 N N . CYS A 1 89 ? 14.474 -5.391 -2.838 1.00 98.06 89 CYS A N 1
ATOM 669 C CA . CYS A 1 89 ? 14.415 -4.609 -4.063 1.00 98.06 89 CYS A CA 1
ATOM 670 C C . CYS A 1 89 ? 13.636 -3.329 -3.787 1.00 98.06 89 CYS A C 1
ATOM 672 O O . CYS A 1 89 ? 12.525 -3.390 -3.256 1.00 98.06 89 CYS A O 1
ATOM 674 N N . ARG A 1 90 ? 14.202 -2.180 -4.145 1.00 98.50 90 ARG A N 1
ATOM 675 C CA . ARG A 1 90 ? 13.539 -0.883 -4.046 1.00 98.50 90 ARG A CA 1
ATOM 676 C C . ARG A 1 90 ? 13.130 -0.425 -5.433 1.00 98.50 90 ARG A C 1
ATOM 678 O O . ARG A 1 90 ? 13.966 -0.378 -6.327 1.00 98.50 90 ARG A O 1
ATOM 685 N N . LEU A 1 91 ? 11.856 -0.109 -5.607 1.00 98.56 91 LEU A N 1
ATOM 686 C CA . LEU A 1 91 ? 11.340 0.512 -6.813 1.00 98.56 91 LEU A CA 1
ATOM 687 C C . LEU A 1 91 ? 11.065 1.981 -6.538 1.00 98.56 91 LEU A C 1
ATOM 689 O O . LEU A 1 91 ? 10.298 2.305 -5.636 1.00 98.56 91 LEU A O 1
ATOM 693 N N . GLU A 1 92 ? 11.694 2.838 -7.329 1.00 98.56 92 GLU A N 1
ATOM 694 C CA . GLU A 1 92 ? 11.476 4.278 -7.328 1.00 98.56 92 GLU A CA 1
ATOM 695 C C . GLU A 1 92 ? 10.703 4.644 -8.587 1.00 98.56 92 GLU A C 1
ATOM 697 O O . GLU A 1 92 ? 11.183 4.440 -9.707 1.00 98.56 92 GLU A O 1
ATOM 702 N N . THR A 1 93 ? 9.501 5.174 -8.400 1.00 98.44 93 THR A N 1
ATOM 703 C CA . THR A 1 93 ? 8.609 5.566 -9.485 1.00 98.44 93 THR A CA 1
ATOM 704 C C . THR A 1 93 ? 8.285 7.048 -9.405 1.00 98.44 93 THR A C 1
ATOM 706 O O . THR A 1 93 ? 7.859 7.541 -8.363 1.00 98.44 93 THR A O 1
ATOM 709 N N . SER A 1 94 ? 8.432 7.759 -10.521 1.00 97.56 94 SER A N 1
ATOM 710 C CA . SER A 1 94 ? 7.975 9.138 -10.679 1.00 97.56 94 SER A CA 1
ATOM 711 C C . SER A 1 94 ? 6.853 9.233 -11.711 1.00 97.56 94 SER A C 1
ATOM 713 O O . SER A 1 94 ? 6.869 8.568 -12.750 1.00 97.56 94 SER A O 1
ATOM 715 N N . VAL A 1 95 ? 5.872 10.079 -11.405 1.00 96.50 95 VAL A N 1
ATOM 716 C CA . VAL A 1 95 ? 4.807 10.506 -12.312 1.00 96.50 95 VAL A CA 1
ATOM 717 C C . VAL A 1 95 ? 5.052 11.966 -12.641 1.00 96.50 95 VAL A C 1
ATOM 719 O O . VAL A 1 95 ? 5.140 12.789 -11.728 1.00 96.50 95 VAL A O 1
ATOM 722 N N . SER A 1 96 ? 5.175 12.297 -13.922 1.00 95.25 96 SER A N 1
ATOM 723 C CA . SER A 1 96 ? 5.479 13.654 -14.370 1.00 95.25 96 SER A CA 1
ATOM 724 C C . SER A 1 96 ? 4.628 14.104 -15.552 1.00 95.25 96 SER A C 1
ATOM 726 O O . SER A 1 96 ? 4.218 13.298 -16.388 1.00 95.25 96 SER A O 1
ATOM 728 N N . ALA A 1 97 ? 4.394 15.412 -15.623 1.00 93.19 97 ALA A N 1
ATOM 729 C CA . ALA A 1 97 ? 3.898 16.109 -16.807 1.00 93.19 97 ALA A CA 1
ATOM 730 C C . ALA A 1 97 ? 5.017 17.037 -17.291 1.00 93.19 97 ALA A C 1
ATOM 732 O O . ALA A 1 97 ? 5.620 17.727 -16.472 1.00 93.19 97 ALA A O 1
ATOM 733 N N . ASP A 1 98 ? 5.360 16.979 -18.579 1.00 88.06 98 ASP A N 1
ATOM 734 C CA . ASP A 1 98 ? 6.401 17.820 -19.197 1.00 88.06 98 ASP A CA 1
ATOM 735 C C . ASP A 1 98 ? 7.743 17.857 -18.434 1.00 88.06 98 ASP A C 1
ATOM 737 O O . ASP A 1 98 ? 8.454 18.856 -18.400 1.00 88.06 98 ASP A O 1
ATOM 741 N N . GLY A 1 99 ? 8.103 16.734 -17.800 1.00 86.75 99 GLY A N 1
ATOM 742 C CA . GLY A 1 99 ? 9.335 16.586 -17.019 1.00 86.75 99 GLY A CA 1
ATOM 743 C C . GLY A 1 99 ? 9.242 17.049 -15.559 1.00 86.75 99 GLY A C 1
ATOM 744 O O . GLY A 1 99 ? 10.125 16.710 -14.774 1.00 86.75 99 GLY A O 1
ATOM 745 N N . THR A 1 100 ? 8.173 17.735 -15.149 1.00 90.75 100 THR A N 1
ATOM 746 C CA . THR A 1 100 ? 7.949 18.130 -13.751 1.00 90.75 100 THR A CA 1
ATOM 747 C C . THR A 1 100 ? 7.372 16.963 -12.940 1.00 90.75 100 THR A C 1
ATOM 749 O O . THR A 1 100 ? 6.304 16.459 -13.295 1.00 90.75 100 THR A O 1
ATOM 752 N N . PRO A 1 101 ? 8.031 16.503 -11.857 1.00 92.94 101 PRO A N 1
ATOM 753 C CA . PRO A 1 101 ? 7.504 15.437 -11.012 1.00 92.94 101 PRO A CA 1
ATOM 754 C C . PRO A 1 101 ? 6.300 15.929 -10.202 1.00 92.94 101 PRO A C 1
ATOM 756 O O . PRO A 1 101 ? 6.384 16.902 -9.459 1.00 92.94 101 PRO A O 1
ATOM 759 N N . LEU A 1 102 ? 5.180 15.225 -10.332 1.00 95.50 102 LEU A N 1
ATOM 760 C CA . LEU A 1 102 ? 3.918 15.528 -9.655 1.00 95.50 102 LEU A CA 1
ATOM 761 C C . LEU A 1 102 ? 3.635 14.550 -8.518 1.00 95.50 102 LEU A C 1
ATOM 763 O O . LEU A 1 102 ? 3.045 14.919 -7.506 1.00 95.50 102 LEU A O 1
ATOM 767 N N . LEU A 1 103 ? 4.080 13.302 -8.673 1.00 96.88 103 LEU A N 1
ATOM 768 C CA . LEU A 1 103 ? 3.969 12.263 -7.661 1.00 96.88 103 LEU A CA 1
ATOM 769 C C . LEU A 1 103 ? 5.203 11.363 -7.695 1.00 96.88 103 LEU A C 1
ATOM 771 O O . LEU A 1 103 ? 5.712 11.031 -8.765 1.00 96.88 103 LEU A O 1
ATOM 775 N N . THR A 1 104 ? 5.679 10.956 -6.525 1.00 98.25 104 THR A N 1
ATOM 776 C CA . THR A 1 104 ? 6.746 9.960 -6.383 1.00 98.25 104 THR A CA 1
ATOM 777 C C . THR A 1 104 ? 6.301 8.828 -5.478 1.00 98.25 104 THR A C 1
ATOM 779 O O . THR A 1 104 ? 5.593 9.047 -4.493 1.00 98.25 104 THR A O 1
ATOM 782 N N . CYS A 1 105 ? 6.750 7.619 -5.791 1.00 98.69 105 CYS A N 1
ATOM 783 C CA . CYS A 1 105 ? 6.516 6.436 -4.992 1.00 98.69 105 CYS A CA 1
ATOM 784 C C . CYS A 1 105 ? 7.811 5.646 -4.809 1.00 98.69 105 CYS A C 1
ATOM 786 O O . CYS A 1 105 ? 8.461 5.317 -5.796 1.00 98.69 105 CYS A O 1
ATOM 788 N N . SER A 1 106 ? 8.137 5.311 -3.561 1.00 98.62 106 SER A N 1
ATOM 789 C CA . SER A 1 106 ? 9.199 4.363 -3.221 1.00 98.62 106 SER A CA 1
ATOM 790 C C . SER A 1 106 ? 8.553 3.118 -2.620 1.00 98.62 106 SER A C 1
ATOM 792 O O . SER A 1 106 ? 7.934 3.199 -1.558 1.00 98.62 106 SER A O 1
ATOM 794 N N . SER A 1 107 ? 8.657 1.970 -3.289 1.00 98.56 107 SER A N 1
ATOM 795 C CA . SER A 1 107 ? 8.194 0.677 -2.768 1.00 98.56 107 SER A CA 1
ATOM 796 C C . SER A 1 107 ? 9.379 -0.238 -2.504 1.00 98.56 107 SER A C 1
ATOM 798 O O . SER A 1 107 ? 10.229 -0.423 -3.369 1.00 98.56 107 SER A O 1
ATOM 800 N N . THR A 1 108 ? 9.414 -0.888 -1.345 1.00 98.44 108 THR A N 1
ATOM 801 C CA . THR A 1 108 ? 10.436 -1.890 -1.023 1.00 98.44 108 THR A CA 1
ATOM 802 C C . THR A 1 108 ? 9.808 -3.272 -0.914 1.00 98.44 108 THR A C 1
ATOM 804 O O . THR A 1 108 ? 8.848 -3.480 -0.169 1.00 98.44 108 THR A O 1
ATOM 807 N N . TYR A 1 109 ? 10.383 -4.234 -1.630 1.00 97.56 109 TYR A N 1
ATOM 808 C CA . TYR A 1 109 ? 9.963 -5.628 -1.651 1.00 97.56 109 TYR A CA 1
ATOM 809 C C . TYR A 1 109 ? 11.066 -6.543 -1.126 1.00 97.56 109 TYR A C 1
ATOM 811 O O . TYR A 1 109 ? 12.226 -6.412 -1.501 1.00 97.56 109 TYR A O 1
ATOM 819 N N . LEU A 1 110 ? 10.701 -7.523 -0.304 1.00 96.62 110 LEU A N 1
ATOM 820 C CA . LEU A 1 110 ? 11.566 -8.642 0.049 1.00 96.62 110 LEU A CA 1
ATOM 821 C C . LEU A 1 110 ? 11.534 -9.672 -1.080 1.00 96.62 110 LEU A C 1
ATOM 823 O O . LEU A 1 110 ? 10.533 -10.371 -1.244 1.00 96.62 110 LEU A O 1
ATOM 827 N N . ALA A 1 111 ? 12.625 -9.751 -1.838 1.00 95.62 111 ALA A N 1
ATOM 828 C CA . ALA A 1 111 ? 12.785 -10.671 -2.961 1.00 95.62 111 ALA A CA 1
ATOM 829 C C . ALA A 1 111 ? 13.293 -12.050 -2.521 1.00 95.62 111 ALA A C 1
ATOM 831 O O . ALA A 1 111 ? 12.883 -13.074 -3.060 1.00 95.62 111 ALA A O 1
ATOM 832 N N . GLN A 1 112 ? 14.149 -12.081 -1.497 1.00 94.19 112 GLN A N 1
ATOM 833 C CA . GLN A 1 112 ? 14.679 -13.312 -0.922 1.00 94.19 112 GLN A CA 1
ATOM 834 C C . GLN A 1 112 ? 14.716 -13.207 0.598 1.00 94.19 112 GLN A C 1
ATOM 836 O O . GLN A 1 112 ? 15.199 -12.220 1.155 1.00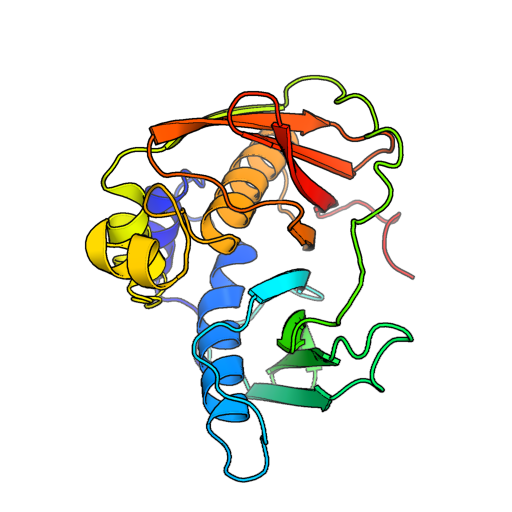 94.19 112 GLN A O 1
ATOM 841 N N . ARG A 1 113 ? 14.231 -14.245 1.285 1.00 91.19 113 ARG A N 1
ATOM 842 C CA . ARG A 1 113 ? 14.332 -14.349 2.744 1.00 91.19 113 ARG A CA 1
ATOM 843 C C . ARG A 1 113 ? 15.746 -14.770 3.137 1.00 91.19 113 ARG A C 1
ATOM 845 O O . ARG A 1 113 ? 16.311 -15.669 2.528 1.00 91.19 113 ARG A O 1
ATOM 852 N N . GLY A 1 114 ? 16.281 -14.142 4.177 1.00 87.25 114 GLY A N 1
ATOM 853 C CA . GLY A 1 114 ? 17.539 -14.562 4.784 1.00 87.25 114 GLY A CA 1
ATOM 854 C C . GLY A 1 114 ? 17.380 -15.769 5.713 1.00 87.25 114 GLY A C 1
ATOM 855 O O . GLY A 1 114 ? 16.281 -16.067 6.188 1.00 87.25 114 GLY A O 1
ATOM 856 N N . THR A 1 115 ? 18.489 -16.431 6.019 1.00 81.62 115 THR A N 1
ATOM 857 C CA . THR A 1 115 ? 18.600 -17.499 7.017 1.00 81.62 115 THR A CA 1
ATOM 858 C C . THR A 1 115 ? 18.907 -16.909 8.397 1.00 81.62 115 THR A C 1
ATOM 860 O O . THR A 1 115 ? 19.783 -16.059 8.527 1.00 81.62 115 THR A O 1
ATOM 863 N N . GLY A 1 116 ? 18.206 -17.354 9.446 1.00 62.00 116 GLY A N 1
ATOM 864 C CA . GLY A 1 116 ? 18.605 -17.073 10.837 1.00 62.00 116 GLY A CA 1
ATOM 865 C C . GLY A 1 116 ? 18.033 -15.814 11.509 1.00 62.00 116 GLY A C 1
ATOM 866 O O . GLY A 1 116 ? 18.501 -15.436 12.576 1.00 62.00 116 GLY A O 1
ATOM 867 N N . GLY A 1 117 ? 17.006 -15.167 10.957 1.00 55.28 117 GLY A N 1
ATOM 868 C CA . GLY A 1 117 ? 16.415 -13.967 11.563 1.00 55.28 117 GLY A CA 1
ATOM 869 C C . GLY A 1 117 ? 15.091 -14.219 12.279 1.00 55.28 117 GLY A C 1
ATOM 870 O O . GLY A 1 117 ? 14.038 -13.935 11.710 1.00 55.28 117 GLY A O 1
ATOM 871 N N . ARG A 1 118 ? 15.104 -14.659 13.545 1.00 49.31 118 ARG A N 1
ATOM 872 C CA . ARG A 1 118 ? 13.972 -14.345 14.433 1.00 49.31 118 ARG A CA 1
ATOM 873 C C . ARG A 1 118 ? 14.129 -12.859 14.742 1.00 49.31 118 ARG A C 1
ATOM 875 O O . ARG A 1 118 ? 15.048 -12.493 15.467 1.00 49.31 118 ARG A O 1
ATOM 882 N N . ARG A 1 119 ? 13.328 -12.000 14.096 1.00 55.19 119 ARG A N 1
ATOM 883 C CA . ARG A 1 119 ? 13.317 -10.551 14.373 1.00 55.19 119 ARG A CA 1
ATOM 884 C C . ARG A 1 119 ? 13.263 -10.403 15.894 1.00 55.19 119 ARG A C 1
ATOM 886 O O . ARG A 1 119 ? 12.374 -11.000 16.505 1.00 55.19 119 ARG A O 1
ATOM 893 N N . SER A 1 120 ? 14.225 -9.705 16.507 1.00 47.88 120 SER A N 1
ATOM 894 C CA . SER A 1 120 ? 14.104 -9.430 17.936 1.00 47.88 120 SER A CA 1
ATOM 895 C C . SER A 1 120 ? 12.774 -8.709 18.126 1.00 47.88 120 SER A C 1
ATOM 897 O O . SER A 1 120 ? 12.424 -7.809 17.353 1.00 47.88 120 SER A O 1
ATOM 899 N N . ALA A 1 121 ? 11.979 -9.184 19.081 1.00 53.88 121 ALA A N 1
ATOM 900 C CA . ALA A 1 121 ? 10.756 -8.511 19.469 1.00 53.88 121 ALA A CA 1
ATOM 901 C C . ALA A 1 121 ? 11.177 -7.244 20.217 1.00 53.88 121 ALA A C 1
ATOM 903 O O . ALA A 1 121 ? 11.226 -7.224 21.443 1.00 53.88 121 A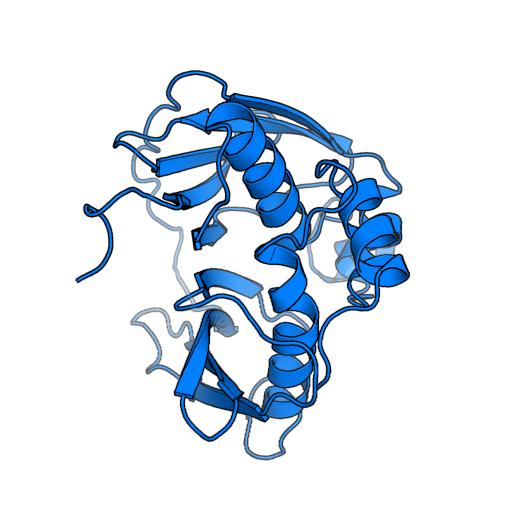LA A O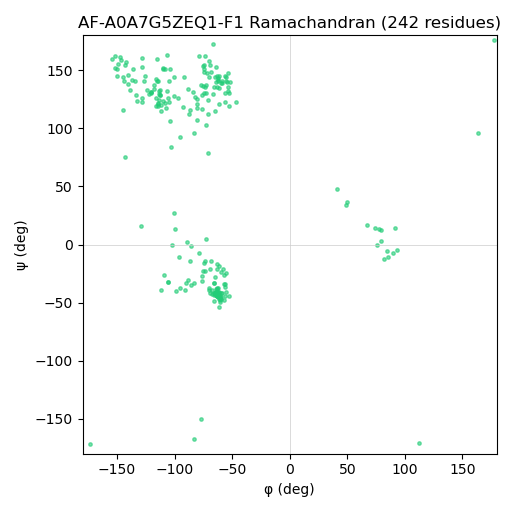 1
ATOM 904 N N . ALA A 1 122 ? 11.575 -6.209 19.475 1.00 60.25 122 ALA A N 1
ATOM 905 C CA . ALA A 1 122 ? 11.588 -4.867 20.024 1.00 60.25 122 ALA A CA 1
ATOM 906 C C . ALA A 1 122 ? 10.185 -4.609 20.584 1.00 60.25 122 ALA A C 1
ATOM 908 O O . ALA A 1 122 ? 9.196 -4.992 19.948 1.00 60.25 122 ALA A O 1
ATOM 909 N N . ALA A 1 123 ? 10.112 -4.027 21.782 1.00 65.31 123 ALA A N 1
ATOM 910 C CA . ALA A 1 123 ? 8.837 -3.643 22.364 1.00 65.31 123 ALA A CA 1
ATOM 911 C C . ALA A 1 123 ? 8.094 -2.789 21.334 1.00 65.31 123 ALA A C 1
ATOM 913 O O . ALA A 1 123 ? 8.619 -1.778 20.864 1.00 65.31 123 ALA A O 1
ATOM 914 N N . LEU A 1 124 ? 6.919 -3.258 20.919 1.00 69.62 124 LEU A N 1
ATOM 915 C CA . LEU A 1 124 ? 6.096 -2.494 20.001 1.00 69.62 124 LEU A CA 1
ATOM 916 C C . LEU A 1 124 ? 5.659 -1.221 20.736 1.00 69.62 124 LEU A C 1
ATOM 918 O O . LEU A 1 124 ? 5.283 -1.320 21.910 1.00 69.62 124 LEU A O 1
ATOM 922 N N . PRO A 1 125 ? 5.725 -0.044 20.092 1.00 73.69 125 PRO A N 1
ATOM 923 C CA . PRO A 1 125 ? 5.167 1.163 20.681 1.00 73.69 125 PRO A CA 1
ATOM 924 C C . PRO A 1 125 ? 3.695 0.917 21.030 1.00 73.69 125 PRO A C 1
ATOM 926 O O . PRO A 1 125 ? 3.001 0.165 20.341 1.00 73.69 125 PRO A O 1
ATOM 929 N N . GLN A 1 126 ? 3.226 1.496 22.135 1.00 85.94 126 GLN A N 1
ATOM 930 C CA . GLN A 1 126 ? 1.811 1.389 22.465 1.00 85.94 126 GLN A CA 1
ATOM 931 C C . GLN A 1 126 ? 1.001 2.285 21.522 1.00 85.94 126 GLN A C 1
ATOM 933 O O . GLN A 1 126 ? 1.414 3.421 21.280 1.00 85.94 126 GLN A O 1
ATOM 938 N N . PRO A 1 127 ? -0.126 1.791 20.985 1.00 92.25 127 PRO A N 1
ATOM 939 C CA . PRO A 1 127 ? -1.003 2.609 20.161 1.00 92.25 127 PRO A CA 1
ATOM 940 C C . PRO A 1 127 ? -1.563 3.777 20.981 1.00 92.25 127 PRO A C 1
ATOM 942 O O . PRO A 1 127 ? -1.912 3.610 22.151 1.00 92.25 127 PRO A O 1
ATOM 945 N N . GLY A 1 128 ? -1.654 4.947 20.351 1.00 94.88 128 GLY A N 1
ATOM 946 C CA . GLY A 1 128 ? -2.328 6.120 20.896 1.00 94.88 128 GLY A CA 1
ATOM 947 C C . GLY A 1 128 ? -3.852 6.015 20.792 1.00 94.88 128 GLY A C 1
ATOM 948 O O . GLY A 1 128 ? -4.429 4.925 20.824 1.00 94.88 128 GLY A O 1
ATOM 949 N N . ALA A 1 129 ? -4.527 7.160 20.656 1.00 97.06 129 ALA A N 1
ATOM 950 C CA . ALA A 1 129 ? -5.981 7.183 20.545 1.00 97.06 129 ALA A CA 1
ATOM 951 C C . ALA A 1 129 ? -6.462 6.487 19.264 1.00 97.06 129 ALA A C 1
ATOM 953 O O . ALA A 1 129 ? -5.850 6.593 18.199 1.00 97.06 129 ALA A O 1
ATOM 954 N N . GLU A 1 130 ? -7.597 5.797 19.357 1.00 97.81 130 GLU A N 1
ATOM 955 C CA . GLU A 1 130 ? -8.235 5.210 18.186 1.00 97.81 130 GLU A CA 1
ATOM 956 C C . GLU A 1 130 ? -8.748 6.304 17.241 1.00 97.81 130 GLU A C 1
ATOM 958 O O . GLU A 1 130 ? -9.469 7.222 17.636 1.00 97.81 130 GLU A O 1
ATOM 963 N N . ILE A 1 131 ? -8.383 6.173 15.968 1.00 98.12 131 ILE A N 1
ATOM 964 C CA . ILE A 1 131 ? -8.856 7.021 14.872 1.00 98.12 131 ILE A CA 1
ATOM 965 C C . ILE A 1 131 ? -10.107 6.402 14.246 1.00 98.12 131 ILE A C 1
ATOM 967 O O . ILE A 1 131 ? -11.040 7.118 13.889 1.00 98.12 131 ILE A O 1
ATOM 971 N N . GLY A 1 132 ? -10.129 5.075 14.110 1.00 98.25 132 GLY A N 1
ATOM 972 C CA . GLY A 1 132 ? -11.281 4.334 13.617 1.00 98.25 132 GLY A CA 1
ATOM 973 C C . GLY A 1 132 ? -11.012 2.838 13.504 1.00 98.25 132 GLY A C 1
ATOM 974 O O . GLY A 1 132 ? -9.892 2.366 13.703 1.00 98.25 132 GLY A O 1
ATOM 975 N N . ARG A 1 133 ? -12.049 2.083 13.143 1.00 98.00 133 ARG A N 1
ATOM 976 C CA . ARG A 1 133 ? -11.997 0.622 13.022 1.00 98.00 133 ARG A CA 1
ATOM 977 C C . ARG A 1 133 ? -12.841 0.118 11.862 1.00 98.00 133 ARG A C 1
ATOM 979 O O . ARG A 1 133 ? -13.811 0.762 11.469 1.00 98.00 133 ARG A O 1
ATOM 986 N N . TRP A 1 134 ? -12.493 -1.049 11.336 1.00 98.06 134 TRP A N 1
ATOM 987 C CA . TRP A 1 134 ? -13.285 -1.750 10.330 1.00 98.06 134 TRP A CA 1
ATOM 988 C C . TRP A 1 134 ? -13.132 -3.264 10.459 1.00 98.06 134 TRP A C 1
ATOM 990 O O . TRP A 1 134 ? -12.130 -3.776 10.954 1.00 98.06 134 TRP A O 1
ATOM 1000 N N . GLN A 1 135 ? -14.141 -3.983 9.980 1.00 97.44 135 GLN A N 1
ATOM 1001 C CA . GLN A 1 135 ? -14.142 -5.437 9.917 1.00 97.44 135 GLN A CA 1
ATOM 1002 C C . GLN A 1 135 ? -13.807 -5.876 8.491 1.00 97.44 135 GLN A C 1
ATOM 1004 O O . GLN A 1 135 ? -14.454 -5.439 7.539 1.00 97.44 135 GLN A O 1
ATOM 1009 N N . LEU A 1 136 ? -12.816 -6.754 8.319 1.00 96.56 136 LEU A N 1
ATOM 1010 C CA . LEU A 1 136 ? -12.535 -7.320 7.002 1.00 96.56 136 LEU A CA 1
ATOM 1011 C C . LEU A 1 136 ? -13.566 -8.393 6.663 1.00 96.56 136 LEU A C 1
ATOM 1013 O O . LEU A 1 136 ? -13.630 -9.436 7.315 1.00 96.56 136 LEU A O 1
ATOM 1017 N N . ALA A 1 137 ? -14.346 -8.154 5.612 1.00 94.56 137 ALA A N 1
ATOM 1018 C CA . ALA A 1 137 ? -15.229 -9.160 5.044 1.00 94.56 137 ALA A CA 1
ATOM 1019 C C . ALA A 1 137 ? -14.428 -10.277 4.356 1.00 94.56 137 ALA A C 1
ATOM 1021 O O . ALA A 1 137 ? -13.337 -10.058 3.825 1.00 94.56 137 ALA A O 1
ATOM 1022 N N . ALA A 1 138 ? -15.014 -11.472 4.265 1.00 90.69 138 ALA A N 1
ATOM 1023 C CA . ALA A 1 138 ? -14.432 -12.581 3.504 1.00 90.69 138 ALA A CA 1
ATOM 1024 C C . ALA A 1 138 ? -14.313 -12.281 1.993 1.00 90.69 138 ALA A C 1
ATOM 1026 O O . ALA A 1 138 ? -13.535 -12.925 1.290 1.00 90.69 138 ALA A O 1
ATOM 1027 N N . SER A 1 139 ? -15.086 -11.318 1.478 1.00 93.38 139 SER A N 1
ATOM 1028 C CA . SER A 1 139 ? -15.019 -10.855 0.088 1.00 93.38 139 SER A CA 1
ATOM 1029 C C . SER A 1 139 ? -13.986 -9.752 -0.149 1.00 93.38 139 SER A C 1
ATOM 1031 O O . SER A 1 139 ? -13.628 -9.540 -1.305 1.00 93.38 139 SER A O 1
ATOM 1033 N N . ALA A 1 140 ? -13.455 -9.109 0.901 1.00 94.50 140 ALA A N 1
ATOM 1034 C CA . ALA A 1 140 ? -12.671 -7.875 0.780 1.00 94.50 140 ALA A CA 1
ATOM 1035 C C . ALA A 1 140 ? -11.457 -8.013 -0.156 1.00 94.50 140 ALA A C 1
ATOM 1037 O O . ALA A 1 140 ? -11.129 -7.088 -0.895 1.00 94.50 140 ALA A O 1
ATOM 1038 N N . GLY A 1 141 ? -10.822 -9.193 -0.191 1.00 93.56 141 GLY A N 1
ATOM 1039 C CA . GLY A 1 141 ? -9.753 -9.491 -1.147 1.00 93.56 141 GLY A CA 1
ATOM 1040 C C . GLY A 1 141 ? -10.206 -9.382 -2.608 1.00 93.56 141 GLY A C 1
ATOM 1041 O O . GLY A 1 141 ? -9.545 -8.717 -3.401 1.00 93.56 141 GLY A O 1
ATOM 1042 N N . ARG A 1 142 ? -11.357 -9.974 -2.958 1.00 94.88 142 ARG A N 1
ATOM 1043 C CA . ARG A 1 142 ? -11.938 -9.897 -4.312 1.00 94.88 142 ARG A CA 1
ATOM 1044 C C . ARG A 1 142 ? -12.457 -8.501 -4.627 1.00 94.88 142 ARG A C 1
ATOM 1046 O O . ARG A 1 142 ? -12.299 -8.040 -5.751 1.00 94.88 142 ARG A O 1
ATOM 1053 N N . ASP A 1 143 ? -13.074 -7.845 -3.653 1.00 95.12 143 ASP A N 1
ATOM 1054 C CA . ASP A 1 143 ? -13.637 -6.508 -3.835 1.00 95.12 143 ASP A CA 1
ATOM 1055 C C . ASP A 1 143 ? -12.526 -5.498 -4.144 1.00 95.12 143 ASP A C 1
ATOM 1057 O O . ASP A 1 143 ? -12.634 -4.746 -5.111 1.00 95.12 143 ASP A O 1
ATOM 1061 N N . TYR A 1 144 ? -11.402 -5.579 -3.424 1.00 96.56 144 TYR A N 1
ATOM 1062 C CA . TYR A 1 144 ? -10.225 -4.775 -3.734 1.00 96.56 144 TYR A CA 1
ATOM 1063 C C . TYR A 1 144 ? -9.576 -5.159 -5.068 1.00 96.56 144 TYR A C 1
ATOM 1065 O O . TYR A 1 144 ? -9.232 -4.273 -5.844 1.00 96.56 144 TYR A O 1
ATOM 1073 N N . ALA A 1 145 ? -9.450 -6.454 -5.373 1.00 95.25 145 ALA A N 1
ATOM 1074 C CA . ALA A 1 145 ? -8.855 -6.921 -6.628 1.00 95.25 145 ALA A CA 1
ATOM 1075 C C . ALA A 1 145 ? -9.573 -6.368 -7.873 1.00 95.25 145 ALA A C 1
ATOM 1077 O O . ALA A 1 145 ? -8.926 -6.061 -8.874 1.00 95.25 145 ALA A O 1
ATOM 1078 N N . ARG A 1 146 ? -10.901 -6.172 -7.809 1.00 95.88 146 ARG A N 1
ATOM 1079 C CA . ARG A 1 146 ? -11.672 -5.554 -8.904 1.00 95.88 146 ARG A CA 1
ATOM 1080 C C . ARG A 1 146 ? -11.254 -4.115 -9.190 1.00 95.88 146 ARG A C 1
ATOM 1082 O O . ARG A 1 146 ? -11.240 -3.731 -10.354 1.00 95.88 146 ARG A O 1
ATOM 1089 N N . VAL A 1 147 ? -10.926 -3.335 -8.159 1.00 95.31 147 VAL A N 1
ATOM 1090 C CA . VAL A 1 147 ? -10.532 -1.927 -8.331 1.00 95.31 147 VAL A CA 1
ATOM 1091 C C . VAL A 1 147 ? -9.029 -1.763 -8.529 1.00 95.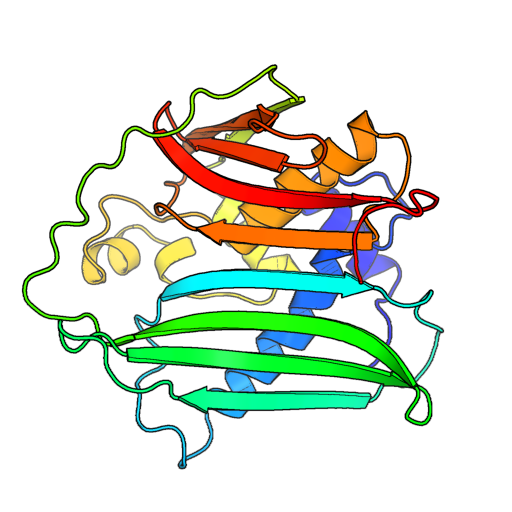31 147 VAL A C 1
ATOM 1093 O O . VAL A 1 147 ? -8.612 -0.885 -9.275 1.00 95.31 147 VAL A O 1
ATOM 1096 N N . SER A 1 148 ? -8.201 -2.610 -7.912 1.00 94.50 148 SER A N 1
ATOM 1097 C CA . SER A 1 148 ? -6.743 -2.522 -8.027 1.00 94.50 148 SER A CA 1
ATOM 1098 C C . SER A 1 148 ? -6.199 -3.197 -9.288 1.00 94.50 148 SER A C 1
ATOM 1100 O O . SER A 1 148 ? -5.221 -2.736 -9.883 1.00 94.50 148 SER A O 1
ATOM 1102 N N . GLY A 1 149 ? -6.845 -4.280 -9.723 1.00 92.50 149 GLY A N 1
ATOM 1103 C CA . GLY A 1 149 ? -6.305 -5.218 -10.704 1.00 92.50 149 GLY A CA 1
ATOM 1104 C C . GLY A 1 149 ? -5.303 -6.217 -10.111 1.00 92.50 149 GLY A C 1
ATOM 1105 O O . GLY A 1 149 ? -4.753 -7.026 -10.857 1.00 92.50 149 GLY A O 1
ATOM 1106 N N . ASP A 1 150 ? -5.067 -6.190 -8.797 1.00 91.12 150 ASP A N 1
ATOM 1107 C CA . ASP A 1 150 ? -4.220 -7.160 -8.102 1.00 91.12 150 ASP A CA 1
ATOM 1108 C C . ASP A 1 150 ? -5.031 -8.421 -7.781 1.00 91.12 150 ASP A C 1
ATOM 1110 O O . ASP A 1 150 ? -5.775 -8.488 -6.805 1.00 91.12 150 ASP A O 1
ATOM 1114 N N . TRP A 1 151 ? -4.916 -9.423 -8.653 1.00 90.06 151 TRP A N 1
ATOM 1115 C CA . TRP A 1 151 ? -5.582 -10.720 -8.513 1.00 90.06 151 TRP A CA 1
ATOM 1116 C C . TRP A 1 151 ? -4.648 -11.804 -7.965 1.00 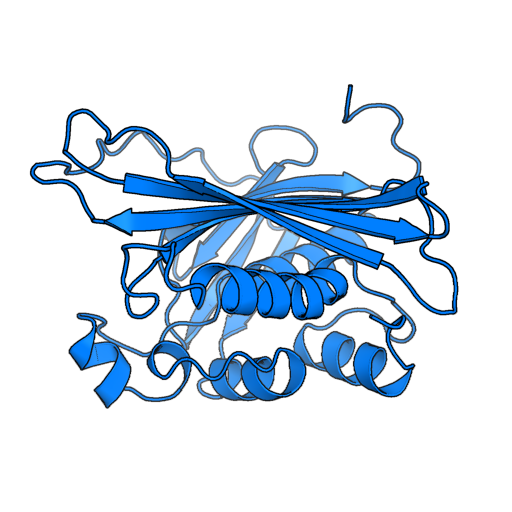90.06 151 TRP A C 1
ATOM 1118 O O . TRP A 1 151 ? -4.840 -12.989 -8.248 1.00 90.06 151 TRP A O 1
ATOM 1128 N N . ASN A 1 152 ? -3.621 -11.435 -7.191 1.00 84.81 152 ASN A N 1
ATOM 1129 C CA . ASN A 1 152 ? -2.706 -12.412 -6.612 1.00 84.81 152 ASN A CA 1
ATOM 1130 C C . ASN A 1 152 ? -3.483 -13.459 -5.768 1.00 84.81 152 ASN A C 1
ATOM 1132 O O . ASN A 1 152 ? -4.177 -13.092 -4.812 1.00 84.81 152 ASN A O 1
ATOM 1136 N N . PRO A 1 153 ? -3.376 -14.772 -6.080 1.00 81.50 153 PRO A N 1
ATOM 1137 C CA . PRO A 1 153 ? -4.210 -15.811 -5.476 1.00 81.50 153 PRO A CA 1
ATOM 1138 C C . PRO A 1 153 ? -4.189 -15.872 -3.947 1.00 81.50 153 PRO A C 1
ATOM 1140 O O . PRO A 1 153 ? -5.155 -16.356 -3.353 1.00 81.50 153 PRO A O 1
ATOM 1143 N N . ILE A 1 154 ? -3.128 -15.390 -3.291 1.00 78.94 154 ILE A N 1
ATOM 1144 C CA . ILE A 1 154 ? -3.018 -15.370 -1.820 1.00 78.94 154 ILE A CA 1
ATOM 1145 C C . ILE A 1 154 ? -4.112 -14.527 -1.139 1.00 78.94 154 ILE A C 1
ATOM 1147 O O . ILE A 1 154 ? -4.375 -14.711 0.050 1.00 78.94 154 ILE A O 1
ATOM 1151 N N . HIS A 1 155 ? -4.762 -13.634 -1.890 1.00 82.88 155 HIS A N 1
ATOM 1152 C CA . HIS A 1 155 ? -5.820 -12.748 -1.403 1.00 82.88 155 HIS A CA 1
ATOM 1153 C C . HIS A 1 155 ? -7.237 -13.278 -1.651 1.00 82.88 155 HIS A C 1
ATOM 1155 O O . HIS A 1 155 ? -8.205 -12.720 -1.139 1.00 82.88 155 HIS A O 1
ATOM 1161 N N . LEU A 1 156 ? -7.383 -14.343 -2.446 1.00 78.25 156 LEU A N 1
ATOM 1162 C CA . LEU A 1 156 ? -8.675 -14.715 -3.031 1.00 78.25 156 LEU A CA 1
ATOM 1163 C C . LEU A 1 156 ? -9.244 -16.018 -2.469 1.00 78.25 156 LEU A C 1
ATOM 1165 O O . LEU A 1 156 ? -10.459 -16.120 -2.283 1.00 78.25 156 LEU A O 1
ATOM 1169 N N . ALA A 1 157 ? -8.386 -17.015 -2.229 1.00 71.88 157 ALA A N 1
ATOM 1170 C CA . ALA A 1 157 ? -8.813 -18.369 -1.892 1.00 71.88 157 ALA A CA 1
ATOM 1171 C C . ALA A 1 157 ? -7.934 -19.023 -0.817 1.00 71.88 157 ALA A C 1
ATOM 1173 O O . ALA A 1 157 ? -6.726 -18.810 -0.734 1.00 71.88 157 ALA A O 1
ATOM 1174 N N . GLY A 1 158 ? -8.554 -19.853 0.027 1.00 69.25 158 GLY A N 1
ATOM 1175 C CA . GLY A 1 158 ? -7.857 -20.507 1.138 1.00 69.25 158 GLY A CA 1
ATOM 1176 C C . GLY A 1 158 ? -6.793 -21.511 0.688 1.00 69.25 158 GLY A C 1
ATOM 1177 O O . GLY A 1 158 ? -5.767 -21.648 1.347 1.00 69.25 158 GLY A O 1
ATOM 1178 N N . TRP A 1 159 ? -7.004 -22.195 -0.441 1.00 62.22 159 TRP A N 1
ATOM 1179 C CA . TRP A 1 159 ? -6.067 -23.207 -0.941 1.00 62.22 159 TRP A CA 1
ATOM 1180 C C . TRP A 1 159 ? -4.749 -22.586 -1.431 1.00 62.22 159 TRP A C 1
ATOM 1182 O O . TRP A 1 159 ? -3.677 -23.088 -1.100 1.00 62.22 159 TRP A O 1
ATOM 1192 N N . SER A 1 160 ? -4.804 -21.455 -2.136 1.00 65.62 160 SER A N 1
ATOM 1193 C CA . SER A 1 160 ? -3.625 -20.719 -2.607 1.00 65.62 160 SER A CA 1
ATOM 1194 C C . SER A 1 160 ? -2.868 -20.055 -1.458 1.00 65.62 160 SER A C 1
ATOM 1196 O O . SER A 1 160 ? -1.639 -20.064 -1.444 1.00 65.62 160 SER A O 1
ATOM 1198 N N . ALA A 1 161 ? -3.582 -19.541 -0.453 1.00 72.12 161 ALA A N 1
ATOM 1199 C CA . ALA A 1 161 ? -2.971 -19.006 0.761 1.00 72.12 161 ALA A CA 1
ATOM 1200 C C . ALA A 1 161 ? -2.181 -20.090 1.527 1.00 72.12 161 ALA A C 1
ATOM 1202 O O . ALA A 1 161 ? -1.048 -19.852 1.949 1.00 72.12 161 ALA A O 1
ATOM 1203 N N . ARG A 1 162 ? -2.729 -21.310 1.630 1.00 69.94 162 ARG A N 1
ATOM 1204 C CA . ARG A 1 162 ? -2.064 -22.459 2.273 1.00 69.94 162 ARG A CA 1
ATOM 1205 C C . ARG A 1 162 ? -0.790 -22.894 1.557 1.00 69.94 162 ARG A C 1
ATOM 1207 O O . ARG A 1 162 ? 0.190 -23.196 2.232 1.00 69.94 162 ARG A O 1
ATOM 1214 N N . LEU A 1 163 ? -0.770 -22.869 0.220 1.00 66.94 163 LEU A N 1
ATOM 1215 C CA . LEU A 1 163 ? 0.444 -23.142 -0.567 1.00 66.94 163 LEU A CA 1
ATOM 1216 C C . LEU A 1 163 ? 1.583 -22.157 -0.255 1.00 66.94 163 LEU A C 1
ATOM 1218 O O . LEU A 1 163 ? 2.749 -22.494 -0.421 1.00 66.94 163 LEU A O 1
ATOM 1222 N N . MET A 1 164 ? 1.247 -20.967 0.246 1.00 68.25 164 MET A N 1
ATOM 1223 C CA . MET A 1 164 ? 2.196 -19.930 0.663 1.00 68.25 164 MET A CA 1
ATOM 1224 C C . MET A 1 164 ? 2.421 -19.904 2.186 1.00 68.25 164 MET A C 1
ATOM 1226 O O . MET A 1 164 ? 2.984 -18.947 2.717 1.00 68.25 164 MET A O 1
ATOM 1230 N N . GLY A 1 165 ? 1.982 -20.947 2.902 1.00 71.44 165 GLY A N 1
ATOM 1231 C CA . GLY A 1 165 ? 2.167 -21.098 4.347 1.00 71.44 165 GLY A CA 1
ATOM 1232 C C . GLY A 1 165 ? 1.222 -20.258 5.212 1.00 71.44 165 GLY A C 1
ATOM 1233 O O . GLY A 1 165 ? 1.456 -20.123 6.413 1.00 71.44 165 GLY A O 1
ATOM 1234 N N . LEU A 1 166 ? 0.159 -19.687 4.638 1.00 78.81 166 LEU A N 1
ATOM 1235 C CA . LEU A 1 166 ? -0.827 -18.887 5.366 1.00 78.81 166 LEU A CA 1
ATOM 1236 C C . LEU A 1 166 ? -1.994 -19.757 5.855 1.00 78.81 166 LEU A C 1
ATOM 1238 O O . LEU A 1 166 ? -2.442 -20.681 5.175 1.00 78.81 166 LEU A O 1
ATOM 1242 N N . ARG A 1 167 ? -2.522 -19.440 7.043 1.00 79.50 167 ARG A N 1
ATOM 1243 C CA . ARG A 1 167 ? -3.672 -20.153 7.636 1.00 79.50 167 ARG A CA 1
ATOM 1244 C C . ARG A 1 167 ? -5.008 -19.775 6.989 1.00 79.50 167 ARG A C 1
ATOM 1246 O O . ARG A 1 167 ? -5.929 -20.585 6.974 1.00 79.50 167 ARG A O 1
ATOM 1253 N N . ALA A 1 168 ? -5.090 -18.563 6.450 1.00 82.81 168 ALA A N 1
ATOM 1254 C CA . ALA A 1 168 ? -6.245 -17.999 5.766 1.00 82.81 168 ALA A CA 1
ATOM 1255 C C . ALA A 1 168 ? -5.763 -17.041 4.660 1.00 82.81 168 ALA A C 1
ATOM 1257 O O . ALA A 1 168 ? -4.610 -16.598 4.713 1.00 82.81 168 ALA A O 1
ATOM 1258 N N . PRO A 1 169 ? -6.613 -16.703 3.673 1.00 87.31 169 PRO A N 1
ATOM 1259 C CA . PRO A 1 169 ? -6.330 -15.605 2.758 1.00 87.31 169 PRO A CA 1
ATOM 1260 C C . PRO A 1 169 ? -6.095 -14.311 3.531 1.00 87.31 169 PRO A C 1
ATOM 1262 O O . PRO A 1 169 ? -6.729 -14.063 4.560 1.00 87.31 169 PRO A O 1
ATOM 1265 N N . ILE A 1 170 ? -5.194 -13.486 3.017 1.00 91.69 170 ILE A N 1
ATOM 1266 C CA . ILE A 1 170 ? -4.837 -12.202 3.625 1.00 91.69 170 ILE A CA 1
ATOM 1267 C C . ILE A 1 170 ? -5.361 -11.059 2.765 1.00 91.69 170 ILE A C 1
ATOM 1269 O O . ILE A 1 170 ? -5.464 -11.199 1.550 1.00 91.69 170 ILE A O 1
ATOM 1273 N N . ILE A 1 171 ? -5.671 -9.915 3.361 1.00 96.06 171 ILE A N 1
ATOM 1274 C CA . ILE A 1 171 ? -5.990 -8.713 2.588 1.00 96.06 171 ILE A CA 1
ATOM 1275 C C . ILE A 1 171 ? -4.714 -8.111 1.975 1.00 96.06 171 ILE A C 1
ATOM 1277 O O . ILE A 1 171 ? -3.608 -8.297 2.485 1.00 96.06 171 ILE A O 1
ATOM 1281 N N . HIS A 1 172 ? -4.860 -7.381 0.870 1.00 95.31 172 HIS A N 1
ATOM 1282 C CA . HIS A 1 172 ? -3.771 -6.626 0.256 1.00 95.31 172 HIS A CA 1
ATOM 1283 C C . HIS A 1 172 ? -3.245 -5.558 1.225 1.00 95.31 172 HIS A C 1
ATOM 1285 O O . HIS A 1 172 ? -4.030 -4.793 1.789 1.00 95.31 172 HIS A O 1
ATOM 1291 N N . GLY A 1 173 ? -1.922 -5.422 1.362 1.00 95.56 173 GLY A N 1
ATOM 1292 C CA . GLY A 1 173 ? -1.336 -4.358 2.194 1.00 95.56 173 GLY A CA 1
ATOM 1293 C C . GLY A 1 173 ? -1.802 -2.961 1.764 1.00 95.56 173 GLY A C 1
ATOM 1294 O O . GLY A 1 173 ? -2.117 -2.113 2.595 1.00 95.56 173 GLY A O 1
ATOM 1295 N N . MET A 1 174 ? -1.963 -2.750 0.456 1.00 97.44 174 MET A N 1
ATOM 1296 C CA . MET A 1 174 ? -2.423 -1.475 -0.098 1.00 97.44 174 MET A CA 1
ATOM 1297 C C . MET A 1 174 ? -3.914 -1.200 0.122 1.00 97.44 174 MET A C 1
ATOM 1299 O O . MET A 1 174 ? -4.299 -0.035 0.179 1.00 97.44 174 MET A O 1
ATOM 1303 N N . HIS A 1 175 ? -4.742 -2.229 0.331 1.00 97.94 175 HIS A N 1
ATOM 1304 C CA . HIS A 1 175 ? -6.102 -2.029 0.838 1.00 97.94 175 HIS A CA 1
ATOM 1305 C C . HIS A 1 175 ? -6.046 -1.482 2.267 1.00 97.94 175 HIS A C 1
ATOM 1307 O O . HIS A 1 175 ? -6.690 -0.481 2.566 1.00 97.94 175 HIS A O 1
ATOM 1313 N N . THR A 1 176 ? -5.244 -2.100 3.143 1.00 98.12 176 THR A N 1
ATOM 1314 C CA . THR A 1 176 ? -5.050 -1.621 4.521 1.00 98.12 176 THR A CA 1
ATOM 1315 C C . THR A 1 176 ? -4.555 -0.175 4.546 1.00 98.12 176 THR A C 1
ATOM 1317 O O . THR A 1 176 ? -5.097 0.638 5.292 1.00 98.12 176 THR A O 1
ATOM 1320 N N . LEU A 1 177 ? -3.588 0.174 3.691 1.00 98.44 177 LEU A N 1
ATOM 1321 C CA . LEU A 1 177 ? -3.100 1.549 3.576 1.00 98.44 177 LEU A CA 1
ATOM 1322 C C . LEU A 1 177 ? -4.177 2.515 3.058 1.00 98.44 177 LEU A C 1
ATOM 1324 O O . LEU A 1 177 ? -4.310 3.615 3.584 1.00 98.44 177 LEU A O 1
ATOM 1328 N N . GLY A 1 178 ? -4.958 2.111 2.054 1.00 98.19 178 GLY A N 1
ATOM 1329 C CA . GLY A 1 178 ? -6.050 2.922 1.514 1.00 98.19 178 GLY A CA 1
ATOM 1330 C C . GLY A 1 178 ? -7.157 3.190 2.535 1.00 98.19 178 GLY A C 1
ATOM 1331 O O . GLY A 1 178 ? -7.558 4.337 2.705 1.00 98.19 178 GLY A O 1
ATOM 1332 N N . ARG A 1 179 ? -7.576 2.168 3.294 1.00 98.38 179 ARG A N 1
ATOM 1333 C CA . ARG A 1 179 ? -8.523 2.318 4.415 1.00 98.38 179 ARG A CA 1
ATOM 1334 C C . ARG A 1 179 ? -7.996 3.263 5.490 1.00 98.38 179 ARG A C 1
ATOM 1336 O O . ARG A 1 179 ? -8.725 4.142 5.945 1.00 98.38 179 ARG A O 1
ATOM 1343 N N . ALA A 1 180 ? -6.724 3.113 5.863 1.00 98.50 180 ALA A N 1
ATOM 1344 C CA . ALA A 1 180 ? -6.086 4.012 6.816 1.00 98.50 180 ALA A CA 1
ATOM 1345 C C . ALA A 1 180 ? -6.069 5.457 6.293 1.00 98.50 180 ALA A C 1
ATOM 1347 O O . ALA A 1 180 ? -6.439 6.378 7.014 1.00 98.50 180 ALA A O 1
ATOM 1348 N N . CYS A 1 181 ? -5.721 5.655 5.019 1.00 98.44 181 CYS A N 1
ATOM 1349 C CA . CYS A 1 181 ? -5.716 6.965 4.375 1.00 98.44 181 CYS A CA 1
ATOM 1350 C C . CYS A 1 181 ? -7.102 7.629 4.381 1.00 98.44 181 CYS A C 1
ATOM 1352 O O . CYS A 1 181 ? -7.188 8.826 4.653 1.00 98.44 181 CYS A O 1
ATOM 1354 N N . ALA A 1 182 ? -8.176 6.878 4.115 1.00 98.19 182 ALA A N 1
ATOM 1355 C CA . ALA A 1 182 ? -9.542 7.398 4.149 1.00 98.19 182 ALA A CA 1
ATOM 1356 C C . ALA A 1 182 ? -9.918 7.924 5.545 1.00 98.19 182 ALA A C 1
ATOM 1358 O O . ALA A 1 182 ? -10.384 9.056 5.678 1.00 98.19 182 ALA A O 1
ATOM 1359 N N . LEU A 1 183 ? -9.634 7.142 6.592 1.00 98.25 183 LEU A N 1
ATOM 1360 C CA . LEU A 1 183 ? -9.891 7.524 7.984 1.00 98.25 183 LEU A CA 1
ATOM 1361 C C . LEU A 1 183 ? -9.029 8.712 8.438 1.00 98.25 183 LEU A C 1
ATOM 1363 O O . LEU A 1 183 ? -9.542 9.638 9.066 1.00 98.25 183 LEU A O 1
ATOM 1367 N N . LEU A 1 184 ? -7.736 8.720 8.092 1.00 98.00 184 LEU A N 1
ATOM 1368 C CA . LEU A 1 184 ? -6.824 9.830 8.392 1.00 98.00 184 LEU A CA 1
ATOM 1369 C C . LEU A 1 184 ? -7.299 11.129 7.738 1.00 98.00 184 LEU A C 1
ATOM 1371 O O . LEU A 1 184 ? -7.352 12.166 8.395 1.00 98.00 184 LEU A O 1
ATOM 1375 N N . GLN A 1 185 ? -7.683 11.069 6.460 1.00 95.62 185 GLN A N 1
ATOM 1376 C CA . GLN A 1 185 ? -8.208 12.219 5.729 1.00 95.62 185 GLN A CA 1
ATOM 1377 C C . GLN A 1 185 ? -9.512 12.734 6.349 1.00 95.62 185 GLN A C 1
ATOM 1379 O O . GLN A 1 185 ? -9.663 13.941 6.534 1.00 95.62 185 GLN A O 1
ATOM 1384 N N . ALA A 1 186 ? -10.434 11.832 6.702 1.00 96.00 186 ALA A N 1
ATOM 1385 C CA . ALA A 1 186 ? -11.697 12.191 7.337 1.00 96.00 186 ALA A CA 1
ATOM 1386 C C . ALA A 1 186 ? -11.480 12.865 8.702 1.00 96.00 186 ALA A C 1
ATOM 1388 O O . ALA A 1 186 ? -12.070 13.909 8.965 1.00 96.00 186 ALA A O 1
ATOM 1389 N N . ARG A 1 187 ? -10.584 12.322 9.540 1.00 96.19 187 ARG A N 1
ATOM 1390 C CA . ARG A 1 187 ? -10.238 12.905 10.847 1.00 96.19 187 ARG A CA 1
ATOM 1391 C C . ARG A 1 187 ? -9.568 14.271 10.715 1.00 96.19 187 ARG A C 1
ATOM 1393 O O . ARG A 1 187 ? -9.856 15.163 11.504 1.00 96.19 187 ARG A O 1
ATOM 1400 N N . ALA A 1 188 ? -8.670 14.432 9.745 1.00 94.50 188 ALA A N 1
ATOM 1401 C CA . ALA A 1 188 ? -7.963 15.691 9.538 1.00 94.50 188 ALA A CA 1
ATOM 1402 C C . ALA A 1 188 ? -8.840 16.770 8.879 1.00 94.50 188 ALA A C 1
ATOM 1404 O O . ALA A 1 188 ? -8.522 17.952 8.989 1.00 94.50 188 ALA A O 1
ATOM 1405 N N . GLY A 1 189 ? -9.900 16.382 8.159 1.00 94.44 189 GLY A N 1
ATOM 1406 C CA . GLY A 1 189 ? -10.731 17.299 7.372 1.00 94.44 189 GLY A CA 1
ATOM 1407 C C . GLY A 1 189 ? -10.002 17.912 6.170 1.00 94.44 189 GLY A C 1
ATOM 1408 O O . GLY A 1 189 ? -10.439 18.924 5.629 1.00 94.44 189 GLY A O 1
ATOM 1409 N N . ARG A 1 190 ? -8.866 17.333 5.762 1.00 92.75 190 ARG A N 1
ATOM 1410 C CA . ARG A 1 190 ? -8.004 17.848 4.689 1.00 92.75 190 ARG A CA 1
ATOM 1411 C C . ARG A 1 190 ? -7.239 16.719 3.986 1.00 92.75 190 ARG A C 1
ATOM 1413 O O . ARG A 1 190 ? -6.963 15.705 4.629 1.00 92.75 190 ARG A O 1
ATOM 1420 N N . PRO A 1 191 ? -6.873 16.880 2.699 1.00 92.81 191 PRO A N 1
ATOM 1421 C CA . PRO A 1 191 ? -6.245 15.814 1.921 1.00 92.81 191 PRO A CA 1
ATOM 1422 C C . PRO A 1 191 ? -4.895 15.358 2.477 1.00 92.81 191 PRO A C 1
ATOM 1424 O O . PRO A 1 191 ? -4.089 16.182 2.916 1.00 92.81 191 PRO A O 1
ATOM 1427 N N . VAL A 1 192 ? -4.630 14.053 2.386 1.00 95.75 192 VAL A N 1
ATOM 1428 C CA . VAL A 1 192 ? -3.297 13.474 2.615 1.00 95.75 192 VAL A CA 1
ATOM 1429 C C . VAL A 1 192 ? -2.421 13.753 1.389 1.00 95.75 192 VAL A C 1
ATOM 1431 O O . VAL A 1 192 ? -2.821 13.458 0.264 1.00 95.75 192 VAL A O 1
ATOM 1434 N N . THR A 1 193 ? -1.228 14.311 1.595 1.00 96.00 193 THR A N 1
ATOM 1435 C CA . THR A 1 193 ? -0.261 14.654 0.533 1.00 96.00 193 THR A CA 1
ATOM 1436 C C . THR A 1 193 ? 0.963 13.749 0.529 1.00 96.00 193 THR A C 1
ATOM 1438 O O . THR A 1 193 ? 1.558 13.540 -0.525 1.00 96.00 193 THR A O 1
ATOM 1441 N N . ALA A 1 194 ? 1.319 13.163 1.672 1.00 97.94 194 ALA A N 1
ATOM 1442 C CA . ALA A 1 194 ? 2.330 12.118 1.750 1.00 97.94 194 ALA A CA 1
ATOM 1443 C C . ALA A 1 194 ? 1.864 11.006 2.683 1.00 97.94 194 ALA A C 1
ATOM 1445 O O . ALA A 1 194 ? 1.254 11.277 3.715 1.00 97.94 194 ALA A O 1
ATOM 1446 N N . LEU A 1 195 ? 2.160 9.762 2.327 1.00 98.44 195 LEU A N 1
ATOM 1447 C CA . LEU A 1 195 ? 1.778 8.596 3.105 1.00 98.44 195 LEU A CA 1
ATOM 1448 C C . LEU A 1 195 ? 2.865 7.529 3.024 1.00 98.44 195 LEU A C 1
ATOM 1450 O O . LEU A 1 195 ? 3.135 6.984 1.951 1.00 98.44 195 LEU A O 1
ATOM 1454 N N . SER A 1 196 ? 3.482 7.233 4.163 1.00 98.62 196 SER A N 1
ATOM 1455 C CA . SER A 1 196 ? 4.448 6.152 4.319 1.00 98.62 196 SER A CA 1
ATOM 1456 C C . SER A 1 196 ? 3.854 5.011 5.134 1.00 98.62 196 SER A C 1
ATOM 1458 O O . SER A 1 196 ? 2.992 5.225 5.984 1.00 98.62 196 SER A O 1
ATOM 1460 N N . VAL A 1 197 ? 4.311 3.788 4.879 1.00 98.62 197 VAL A N 1
ATOM 1461 C CA . VAL A 1 197 ? 3.926 2.604 5.644 1.00 98.62 197 VAL A CA 1
ATOM 1462 C C . VAL A 1 197 ? 5.046 1.574 5.662 1.00 98.62 197 VAL A C 1
ATOM 1464 O O . VAL A 1 197 ? 5.750 1.378 4.671 1.00 98.62 197 VAL A O 1
ATOM 1467 N N . ARG A 1 198 ? 5.168 0.871 6.786 1.00 98.31 198 ARG A N 1
ATOM 1468 C CA . ARG A 1 198 ? 5.910 -0.378 6.943 1.00 98.31 198 ARG A CA 1
ATOM 1469 C C . ARG A 1 198 ? 4.925 -1.479 7.315 1.00 98.31 198 ARG A C 1
ATOM 1471 O O . ARG A 1 198 ? 4.271 -1.412 8.355 1.00 98.31 198 ARG A O 1
ATOM 1478 N N . PHE A 1 199 ? 4.829 -2.508 6.484 1.00 96.75 199 PHE A N 1
ATOM 1479 C CA . PHE A 1 199 ? 4.019 -3.690 6.754 1.00 96.75 199 PHE A CA 1
ATOM 1480 C C . PHE A 1 199 ? 4.781 -4.625 7.698 1.00 96.75 199 PHE A C 1
ATOM 1482 O O . PHE A 1 199 ? 5.876 -5.110 7.399 1.00 96.75 199 PHE A O 1
ATOM 1489 N N . ARG A 1 200 ? 4.212 -4.853 8.882 1.00 93.81 200 ARG A N 1
ATOM 1490 C CA . ARG A 1 200 ? 4.815 -5.642 9.962 1.00 93.81 200 ARG A CA 1
ATOM 1491 C C . ARG A 1 200 ? 4.344 -7.091 9.936 1.00 93.81 200 ARG A C 1
ATOM 1493 O O . ARG A 1 200 ? 5.162 -7.984 10.164 1.00 93.81 200 ARG A O 1
ATOM 1500 N N . ALA A 1 201 ? 3.076 -7.318 9.601 1.00 91.94 201 ALA A N 1
ATOM 1501 C CA . ALA A 1 201 ? 2.492 -8.646 9.489 1.00 91.94 201 ALA A CA 1
ATOM 1502 C C . ALA A 1 201 ? 1.360 -8.687 8.445 1.00 91.94 201 ALA A C 1
ATOM 1504 O O . ALA A 1 201 ? 0.682 -7.680 8.231 1.00 91.94 201 ALA A O 1
ATOM 1505 N N . PRO A 1 202 ? 1.122 -9.846 7.802 1.00 91.69 202 PRO A N 1
ATOM 1506 C CA . PRO A 1 202 ? -0.077 -10.061 7.001 1.00 91.69 202 PRO A CA 1
ATOM 1507 C C . PRO A 1 202 ? -1.347 -9.956 7.852 1.00 91.69 202 PRO A C 1
ATOM 1509 O O . PRO A 1 202 ? -1.364 -10.416 8.992 1.00 91.69 202 PRO A O 1
ATOM 1512 N N . VAL A 1 203 ? -2.422 -9.421 7.274 1.00 94.56 203 VAL A N 1
ATOM 1513 C CA . VAL A 1 203 ? -3.731 -9.304 7.935 1.00 94.56 203 VAL A CA 1
ATOM 1514 C C . VAL A 1 203 ? -4.697 -10.299 7.309 1.00 94.56 203 VAL A C 1
ATOM 1516 O O . VAL A 1 203 ? -4.910 -10.263 6.097 1.00 94.56 203 VAL A O 1
ATOM 1519 N N . ALA A 1 204 ? -5.265 -11.199 8.109 1.00 94.25 204 ALA A N 1
ATOM 1520 C CA . ALA A 1 204 ? -6.187 -12.215 7.616 1.00 94.25 204 ALA A CA 1
ATOM 1521 C C . ALA A 1 204 ? -7.542 -11.599 7.226 1.00 94.25 204 ALA A C 1
ATOM 1523 O O . ALA A 1 204 ? -8.009 -10.631 7.826 1.00 94.25 204 ALA A O 1
ATOM 1524 N N . LEU A 1 205 ? -8.206 -12.168 6.218 1.00 93.94 205 LEU A N 1
ATOM 1525 C CA . LEU A 1 205 ? -9.621 -11.866 5.995 1.00 93.94 205 LEU A CA 1
ATOM 1526 C C . LEU A 1 205 ? -10.435 -12.360 7.199 1.00 93.94 205 LEU A C 1
ATOM 1528 O O . LEU A 1 205 ? -10.167 -13.439 7.725 1.00 93.94 205 LEU A O 1
ATOM 1532 N N . GLY A 1 206 ? -11.427 -11.577 7.627 1.00 93.94 206 GLY A N 1
ATOM 1533 C CA . GLY A 1 206 ? -12.157 -11.823 8.873 1.00 93.94 206 GLY A CA 1
ATOM 1534 C C . GLY A 1 206 ? -11.546 -11.158 10.112 1.00 93.94 206 GLY A C 1
ATOM 1535 O O . GLY A 1 206 ? -12.201 -11.159 11.150 1.00 93.94 206 GLY A O 1
ATOM 1536 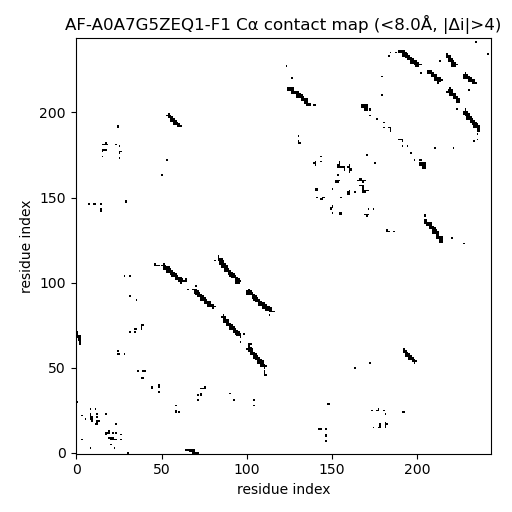N N . SER A 1 207 ? -10.358 -10.551 10.025 1.00 96.19 207 SER A N 1
ATOM 1537 C CA . SER A 1 207 ? -9.777 -9.800 11.146 1.00 96.19 207 SER A CA 1
ATOM 1538 C C . SER A 1 207 ? -10.528 -8.496 11.425 1.00 96.19 207 SER A C 1
ATOM 1540 O O . SER A 1 207 ? -10.953 -7.793 10.498 1.00 96.19 207 SER A O 1
ATOM 1542 N N . ALA A 1 208 ? -10.628 -8.149 12.708 1.00 97.88 208 ALA A N 1
ATOM 1543 C CA . ALA A 1 208 ? -11.014 -6.817 13.151 1.00 97.88 208 ALA A CA 1
ATOM 1544 C C . ALA A 1 208 ? -9.779 -5.912 13.108 1.00 97.88 208 ALA A C 1
ATOM 1546 O O . ALA A 1 208 ? -8.734 -6.245 13.674 1.00 97.88 208 ALA A O 1
ATOM 1547 N N . VAL A 1 209 ? -9.884 -4.773 12.425 1.00 98.44 209 VAL A N 1
ATOM 1548 C CA . VAL A 1 209 ? -8.756 -3.866 12.211 1.00 98.44 209 VAL A CA 1
ATOM 1549 C C . VAL A 1 209 ? -9.026 -2.515 12.857 1.00 98.44 209 VAL A C 1
ATOM 1551 O O . VAL A 1 209 ? -10.105 -1.944 12.697 1.00 98.44 209 VAL A O 1
ATOM 1554 N N . VAL A 1 210 ? -8.033 -2.001 13.576 1.00 98.56 210 VAL A N 1
ATOM 1555 C CA . VAL A 1 210 ? -8.065 -0.704 14.255 1.00 98.56 210 VAL A CA 1
ATOM 1556 C C . VAL A 1 210 ? -6.939 0.164 13.714 1.00 98.56 210 VAL A C 1
ATOM 1558 O O . VAL A 1 210 ? -5.792 -0.274 13.642 1.00 98.56 210 VAL A O 1
ATOM 1561 N N . LEU A 1 211 ? -7.267 1.398 13.347 1.00 98.75 211 LEU A N 1
ATOM 1562 C CA . LEU A 1 211 ? -6.310 2.466 13.103 1.00 98.75 211 LEU A CA 1
ATOM 1563 C C . LEU A 1 211 ? -6.218 3.325 14.366 1.00 98.75 211 LEU A C 1
ATOM 1565 O O . LEU A 1 211 ? -7.228 3.844 14.842 1.00 98.75 211 LEU A O 1
ATOM 1569 N N . ALA A 1 212 ? -5.006 3.507 14.871 1.00 98.44 212 ALA A N 1
ATOM 1570 C CA . ALA A 1 212 ? -4.711 4.335 16.030 1.00 98.44 212 ALA A CA 1
ATOM 1571 C C . ALA A 1 212 ? -3.598 5.340 15.717 1.00 98.44 212 ALA A C 1
ATOM 1573 O O . ALA A 1 212 ? -2.833 5.168 14.765 1.00 98.44 212 ALA A O 1
ATOM 1574 N N . GLU A 1 213 ? -3.515 6.390 16.525 1.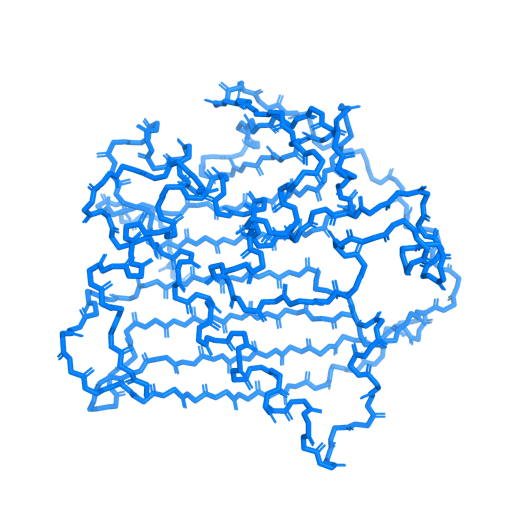00 97.75 213 GLU A N 1
ATOM 1575 C CA . GLU A 1 213 ? -2.404 7.340 16.503 1.00 97.75 213 GLU A CA 1
ATOM 1576 C C . GLU A 1 213 ? -1.086 6.641 16.875 1.00 97.75 213 GLU A C 1
ATOM 1578 O O . GLU A 1 213 ? -1.059 5.706 17.681 1.00 97.75 213 GLU A O 1
ATOM 1583 N N . GLY A 1 214 ? 0.007 7.072 16.247 1.00 95.50 214 GLY A N 1
ATOM 1584 C CA . GLY A 1 214 ? 1.363 6.679 16.620 1.00 95.50 214 GLY A CA 1
ATOM 1585 C C . GLY A 1 214 ? 1.913 7.530 17.766 1.00 95.50 214 GLY A C 1
ATOM 1586 O O . GLY A 1 214 ? 1.183 8.270 18.424 1.00 95.50 214 GLY A O 1
ATOM 1587 N N . ALA A 1 215 ? 3.221 7.428 18.003 1.00 91.56 215 ALA A N 1
ATOM 1588 C CA . ALA A 1 215 ? 3.872 8.128 19.108 1.00 91.56 215 ALA A CA 1
ATOM 1589 C C . ALA A 1 215 ? 4.067 9.626 18.824 1.00 91.56 215 ALA A C 1
ATOM 1591 O O . ALA A 1 215 ? 4.052 10.435 19.753 1.00 91.56 215 ALA A O 1
ATOM 1592 N N . ALA A 1 216 ? 4.254 9.998 17.554 1.00 92.75 216 ALA A N 1
ATOM 1593 C CA . ALA A 1 216 ? 4.443 11.381 17.130 1.00 92.75 216 ALA A CA 1
ATOM 1594 C C . ALA A 1 216 ? 3.303 11.892 16.224 1.00 92.75 216 ALA A C 1
ATOM 1596 O O . ALA A 1 216 ? 2.596 11.104 15.589 1.00 92.75 216 ALA A O 1
ATOM 1597 N N . PRO A 1 217 ? 3.127 13.225 16.104 1.00 91.81 217 PRO A N 1
ATOM 1598 C CA . PRO A 1 217 ? 2.151 13.807 15.189 1.00 91.81 217 PRO A CA 1
ATOM 1599 C C . PRO A 1 217 ? 2.303 13.288 13.754 1.00 91.81 217 PRO A C 1
ATOM 1601 O O . PRO A 1 217 ? 3.392 13.297 13.182 1.00 91.81 217 PRO A O 1
ATOM 1604 N N . GLY A 1 218 ? 1.187 12.859 13.165 1.00 94.00 218 GLY A N 1
ATOM 1605 C CA . GLY A 1 218 ? 1.140 12.294 11.815 1.00 94.00 218 GLY A CA 1
ATOM 1606 C C . GLY A 1 218 ? 1.529 10.818 11.733 1.00 94.00 218 GLY A C 1
ATOM 1607 O O . GLY A 1 218 ? 1.260 10.196 10.710 1.00 94.00 218 GLY A O 1
ATOM 1608 N N . GLU A 1 219 ? 2.109 10.224 12.779 1.00 97.38 219 GLU A N 1
ATOM 1609 C CA . GLU A 1 219 ? 2.309 8.777 12.832 1.00 97.38 219 GLU A CA 1
ATOM 1610 C C . GLU A 1 219 ? 0.995 8.045 13.107 1.00 97.38 219 GLU A C 1
ATOM 1612 O O . GLU A 1 219 ? 0.108 8.540 13.806 1.00 97.38 219 GLU A O 1
ATOM 1617 N N . PHE A 1 220 ? 0.880 6.835 12.570 1.00 98.25 220 PHE A N 1
ATOM 1618 C CA . PHE A 1 220 ? -0.260 5.959 12.798 1.00 98.25 220 PHE A CA 1
ATOM 1619 C C . PHE A 1 220 ? 0.173 4.502 12.922 1.00 98.25 220 PHE A C 1
ATOM 1621 O O . PHE A 1 220 ? 1.198 4.076 12.385 1.00 98.25 220 PHE A O 1
ATOM 1628 N N . MET A 1 221 ? -0.670 3.719 13.585 1.00 98.25 221 MET A N 1
ATOM 1629 C CA . MET A 1 221 ? -0.529 2.278 13.741 1.00 98.25 221 MET A CA 1
ATOM 1630 C C . MET A 1 221 ? -1.807 1.582 13.285 1.00 98.25 221 MET A C 1
ATOM 1632 O O . MET A 1 221 ? -2.913 2.048 13.546 1.00 98.25 221 MET A O 1
ATOM 1636 N N . VAL A 1 222 ? -1.655 0.443 12.618 1.00 98.31 222 VAL A N 1
ATOM 1637 C CA . VAL A 1 222 ? -2.749 -0.443 12.227 1.00 98.31 222 VAL A CA 1
ATOM 1638 C C . VAL A 1 222 ? -2.602 -1.760 12.969 1.00 98.31 222 VAL A C 1
ATOM 1640 O O . VAL A 1 222 ? -1.617 -2.481 12.792 1.00 98.31 222 VAL A O 1
ATOM 1643 N N . LEU A 1 223 ? -3.607 -2.087 13.771 1.00 97.75 223 LEU A N 1
ATOM 1644 C CA . LEU A 1 223 ? -3.686 -3.309 14.557 1.00 97.75 223 LEU A CA 1
ATOM 1645 C C . LEU A 1 223 ? -4.713 -4.244 13.925 1.00 97.75 223 LEU A C 1
ATOM 1647 O O . LEU A 1 223 ? -5.827 -3.816 13.645 1.00 97.75 223 LEU A O 1
ATOM 1651 N N . ALA A 1 224 ? -4.365 -5.512 13.735 1.00 96.50 224 ALA A N 1
ATOM 1652 C CA . ALA A 1 224 ? -5.293 -6.563 13.335 1.00 96.50 224 ALA A CA 1
ATOM 1653 C C . ALA A 1 224 ? -5.408 -7.580 14.469 1.00 96.50 224 ALA A C 1
ATOM 1655 O O . ALA A 1 224 ? -4.396 -8.136 14.896 1.00 96.50 224 ALA A O 1
ATOM 1656 N N . ASP A 1 225 ? -6.621 -7.780 14.984 1.00 95.31 225 ASP A N 1
ATOM 1657 C CA . ASP A 1 225 ? -6.902 -8.664 16.124 1.00 95.31 225 ASP A CA 1
ATOM 1658 C C . ASP A 1 225 ? -5.969 -8.397 17.330 1.00 95.31 225 ASP A C 1
ATOM 1660 O O . ASP A 1 225 ? -5.516 -9.307 18.022 1.00 95.31 225 ASP A O 1
ATOM 1664 N N . GLY A 1 226 ? -5.639 -7.118 17.554 1.00 92.19 226 GLY A N 1
ATOM 1665 C CA . GLY A 1 226 ? -4.759 -6.652 18.633 1.00 92.19 226 GLY A CA 1
ATOM 1666 C C . GLY A 1 226 ? -3.252 -6.707 18.342 1.00 92.19 226 GLY A C 1
ATOM 1667 O O . GLY A 1 226 ? -2.471 -6.199 19.142 1.00 92.19 226 GLY A O 1
ATOM 1668 N N . ALA A 1 227 ? -2.818 -7.265 17.207 1.00 93.25 227 ALA A N 1
ATOM 1669 C CA . ALA A 1 227 ? -1.407 -7.333 16.820 1.00 93.25 227 ALA A CA 1
ATOM 1670 C C . ALA A 1 227 ? -1.034 -6.257 15.787 1.00 93.25 227 ALA A C 1
ATOM 1672 O O . ALA A 1 227 ? -1.813 -5.954 14.886 1.00 93.25 227 ALA A O 1
ATOM 1673 N N . LEU A 1 228 ? 0.185 -5.708 15.868 1.00 95.19 228 LEU A N 1
ATOM 1674 C CA . LEU A 1 228 ? 0.666 -4.712 14.905 1.00 95.19 228 LEU A CA 1
ATOM 1675 C C . LEU A 1 228 ? 0.811 -5.306 13.501 1.00 95.19 228 LEU A C 1
ATOM 1677 O O . LEU A 1 228 ? 1.670 -6.152 13.245 1.00 95.19 228 LEU A O 1
ATOM 1681 N N . ALA A 1 229 ? -0.002 -4.800 12.581 1.00 96.06 229 ALA A N 1
ATOM 1682 C CA . ALA A 1 229 ? -0.015 -5.195 11.182 1.00 96.06 229 ALA A CA 1
ATOM 1683 C C . ALA A 1 229 ? 0.763 -4.222 10.296 1.00 96.06 229 ALA A C 1
ATOM 1685 O O . ALA A 1 229 ? 1.486 -4.646 9.392 1.00 96.06 229 ALA A O 1
ATOM 1686 N N . ALA A 1 230 ? 0.640 -2.923 10.556 1.00 97.50 230 ALA A N 1
ATOM 1687 C CA . ALA A 1 230 ? 1.360 -1.885 9.837 1.00 97.50 230 ALA A CA 1
ATOM 1688 C C . ALA A 1 230 ? 1.526 -0.638 10.702 1.00 97.50 230 ALA A C 1
ATOM 1690 O O . ALA A 1 230 ? 0.772 -0.418 11.642 1.00 97.50 230 ALA A O 1
ATOM 1691 N N . GLU A 1 231 ? 2.488 0.197 10.359 1.00 97.62 231 GLU A N 1
ATOM 1692 C CA . GLU A 1 231 ? 2.664 1.523 10.950 1.00 97.62 231 GLU A CA 1
ATOM 1693 C C . GLU A 1 231 ? 3.205 2.468 9.887 1.00 97.62 231 GLU A C 1
ATOM 1695 O O . GLU A 1 231 ? 3.780 2.016 8.893 1.00 97.62 231 GLU A O 1
ATOM 1700 N N . GLY A 1 232 ? 3.028 3.765 10.074 1.00 97.62 232 GLY A N 1
ATOM 1701 C CA . GLY A 1 232 ? 3.392 4.721 9.047 1.00 97.62 232 GLY A CA 1
ATOM 1702 C C . GLY A 1 232 ? 3.263 6.161 9.488 1.00 97.62 232 GLY A C 1
ATOM 1703 O O . GLY A 1 232 ? 3.020 6.449 10.657 1.00 97.62 232 GLY A O 1
ATOM 1704 N N . HIS A 1 233 ? 3.426 7.059 8.525 1.00 98.19 233 HIS A N 1
ATOM 1705 C CA . HIS A 1 233 ? 3.291 8.494 8.721 1.00 98.19 233 HIS A CA 1
ATOM 1706 C C . HIS A 1 233 ? 2.466 9.112 7.593 1.00 98.19 233 HIS A C 1
ATOM 1708 O O . HIS A 1 233 ? 2.620 8.734 6.430 1.00 98.19 233 HIS A O 1
ATOM 1714 N N . ALA A 1 234 ? 1.614 10.075 7.931 1.00 98.00 234 ALA A N 1
ATOM 1715 C CA . ALA A 1 234 ? 0.808 10.840 6.995 1.00 98.00 234 ALA A CA 1
ATOM 1716 C C . ALA A 1 234 ? 1.083 12.342 7.130 1.00 98.00 234 ALA A C 1
ATOM 1718 O O . ALA A 1 234 ? 0.987 12.915 8.217 1.00 98.00 234 ALA A O 1
ATOM 1719 N N . ALA A 1 235 ? 1.353 12.986 5.997 1.00 96.69 235 ALA A N 1
ATOM 1720 C CA . ALA A 1 235 ? 1.358 14.435 5.865 1.00 96.69 235 ALA A CA 1
ATOM 1721 C C . ALA A 1 235 ? 0.089 14.896 5.144 1.00 96.69 235 ALA A C 1
ATOM 1723 O O . ALA A 1 235 ? -0.472 14.179 4.313 1.00 96.69 235 ALA A O 1
ATOM 1724 N N . PHE A 1 236 ? -0.352 16.112 5.451 1.00 94.00 236 PHE A N 1
ATOM 1725 C CA . PHE A 1 236 ? -1.612 16.665 4.969 1.00 94.00 236 PHE A CA 1
ATOM 1726 C C . PHE A 1 236 ? -1.400 18.039 4.335 1.00 94.00 236 PHE A C 1
ATOM 1728 O O . PHE A 1 236 ? -0.502 18.785 4.737 1.00 94.00 236 PHE A O 1
ATOM 1735 N N . ALA A 1 237 ? -2.272 18.407 3.396 1.00 87.94 237 ALA A N 1
ATOM 1736 C CA . ALA A 1 237 ? -2.238 19.710 2.740 1.00 87.94 237 ALA A CA 1
ATOM 1737 C C . ALA A 1 237 ? -2.280 20.869 3.758 1.00 87.94 237 ALA A C 1
ATOM 1739 O O . ALA A 1 237 ? -2.991 20.818 4.766 1.00 87.94 237 ALA A O 1
ATOM 1740 N N . GLY A 1 238 ? -1.503 21.925 3.502 1.00 76.56 238 GLY A N 1
ATOM 1741 C CA . GLY A 1 238 ? -1.426 23.095 4.384 1.00 76.56 238 GLY A CA 1
ATOM 1742 C C . GLY A 1 238 ? -0.640 22.874 5.681 1.00 76.56 238 GLY A C 1
ATOM 1743 O O . GLY A 1 238 ? -0.758 23.680 6.597 1.00 76.56 238 GLY A O 1
ATOM 1744 N N . ASN A 1 239 ? 0.146 21.795 5.796 1.00 53.81 239 ASN A N 1
ATOM 1745 C CA . ASN A 1 239 ? 1.115 21.625 6.878 1.00 53.81 239 ASN A CA 1
ATOM 1746 C C . ASN A 1 239 ? 2.541 21.896 6.349 1.00 53.81 239 ASN A C 1
ATOM 1748 O O . ASN A 1 239 ? 3.073 21.054 5.628 1.00 53.81 239 ASN A O 1
ATOM 1752 N N . PRO A 1 240 ? 3.189 23.028 6.677 1.00 40.66 240 PRO A N 1
ATOM 1753 C CA . PRO A 1 240 ? 4.546 23.334 6.204 1.00 40.66 240 PRO A CA 1
ATOM 1754 C C . PRO A 1 240 ? 5.660 22.492 6.869 1.00 40.66 240 PRO A C 1
ATOM 1756 O O . PRO A 1 240 ? 6.837 22.744 6.627 1.00 40.66 240 PRO A O 1
ATOM 1759 N N . GLY A 1 241 ? 5.323 21.517 7.724 1.00 40.94 241 GLY A N 1
ATOM 1760 C CA . GLY A 1 241 ? 6.265 20.902 8.670 1.00 40.94 241 GLY A CA 1
ATOM 1761 C C . GLY A 1 241 ? 6.844 19.519 8.344 1.00 40.94 241 GLY A C 1
ATOM 1762 O O . GLY A 1 241 ? 7.623 19.028 9.151 1.00 40.94 241 GLY A O 1
ATOM 1763 N N . ALA A 1 242 ? 6.502 18.857 7.234 1.00 39.06 242 ALA A N 1
ATOM 1764 C CA . ALA A 1 242 ? 6.928 17.465 7.012 1.00 39.06 242 ALA A CA 1
ATOM 1765 C C . ALA A 1 242 ? 7.279 17.170 5.546 1.00 39.06 242 ALA A C 1
ATOM 1767 O O . ALA A 1 242 ? 6.482 16.584 4.824 1.00 39.06 242 ALA A O 1
ATOM 1768 N N . CYS A 1 243 ? 8.451 17.651 5.121 1.00 30.06 243 CYS A N 1
ATOM 1769 C CA . CYS A 1 243 ? 9.379 17.053 4.145 1.00 30.06 243 CYS A CA 1
ATOM 1770 C C . CYS A 1 243 ? 10.358 18.143 3.676 1.00 30.06 243 CYS A C 1
ATOM 1772 O O . CYS A 1 243 ? 10.057 18.930 2.779 1.00 30.06 243 CYS A O 1
ATOM 1774 N N . ARG A 1 244 ? 11.531 18.183 4.308 1.00 31.56 244 ARG A N 1
ATOM 1775 C CA . ARG A 1 244 ? 12.794 18.563 3.671 1.00 31.56 244 ARG A CA 1
ATOM 1776 C C . ARG A 1 244 ? 13.711 17.355 3.742 1.00 31.56 244 ARG A C 1
ATOM 1778 O O . ARG A 1 244 ? 13.591 16.623 4.750 1.00 31.56 244 ARG A O 1
#

Sequence (244 aa):
MEAPTRVECEAYNAALDFAPGTVALTWWYLPVQRAHLATMLSPAFPYRIAGMVHVENLLVAHAPLPAGPLRLSTRIDILPPSASGAVLCRLETSVSADGTPLLTCSSTYLAQRGTGGRRSAAALPQPGAEIGRWQLAASAGRDYARVSGDWNPIHLAGWSARLMGLRAPIIHGMHTLGRACALLQARAGRPVTALSVRFRAPVALGSAVVLAEGAAPGEFMVLADGALAAEGHAAFAGNPGACR

pLDDT: mean 90.24, std 12.58, range [30.06, 98.75]